Protein AF-A0A7S2NJI7-F1 (afdb_monomer)

Mean predicted aligned error: 6.29 Å

Sequence (235 aa):
ELADFEPHAPPSSRHKTVHGSFLTQAHIVARTSLGKMVRVSFYADMIGKDNVAWANYTVDDSIAFQLKAKVSKVIEDVTLMNSYSSLHVTTPEFEITVTPNSFHEERNVAALHHRLDVQLKLRVAEKSMAVAPHGIIGQAWDKDGKAINGETDNFPTSGEFTTYAMAKGAIEGMPEDYKMASKYATDFKFSRFGLTTAAPRDVAKLVAAGELNTPKAAVVSDLVGSTEYNFSKLP

pLDDT: mean 87.37, std 14.24, range [25.95, 98.69]

Secondary structure (DSSP, 8-state):
-----S---TT-TT-EEEE---B-EEEEEEE-TT--EEEEEEEGGG--TTS---EEEEETTPPPEEE-TTEEEEETTEEEEEETTEEEEE-SSEEEEEEEEE-SS---STT--EEEEEEEEESS-GGG-SB---SSSSTT-SSS-EE---------SSEEEE---TTTTTSSS-GGGG--SSTT---STT--TT-S-BPPP-HHHHHHTTSSPPPEEPP--SEEES----TT---

Foldseek 3Di:
DPQPPDADDPPDPQHEAEADDFAQKAWDWDAAPVGKIKIKIAGQLQQDPVRAGWIWIDIHPDDIDIHGAQDWDDDHQWIWGHPRRWTWIDHQFKIKIKDWDADDNDDDDPNGGTTIKIKIFTPDPLVPDQAQDAALKRLVSQVPQWAFAFDDDDDDSYYYYYDDRSRFQRHADDPVQRDAPDSPGQDGPPGPPPPRHDHRDPPVVCVVVVRHDDIDRHDDGSMIIPDPDDPVPDD

Structure (mmCIF, N/CA/C/O backbone):
data_AF-A0A7S2NJI7-F1
#
_entry.id   AF-A0A7S2NJI7-F1
#
loop_
_atom_site.group_PDB
_atom_site.id
_atom_site.type_symbol
_atom_site.label_atom_id
_atom_site.label_alt_id
_atom_site.label_comp_id
_atom_site.label_asym_id
_atom_site.label_entity_id
_atom_site.label_seq_id
_atom_site.pdbx_PDB_ins_code
_atom_site.Cartn_x
_atom_site.Cartn_y
_atom_site.Cartn_z
_atom_site.occupancy
_atom_site.B_iso_or_equiv
_atom_site.auth_seq_id
_atom_site.auth_comp_id
_atom_site.auth_asym_id
_atom_site.auth_atom_id
_atom_site.pdbx_PDB_model_num
ATOM 1 N N . GLU A 1 1 ? 26.386 -14.795 -12.697 1.00 38.84 1 GLU A N 1
ATOM 2 C CA . GLU A 1 1 ? 26.234 -13.363 -13.014 1.00 38.84 1 GLU A CA 1
ATOM 3 C C . GLU A 1 1 ? 24.887 -12.948 -12.447 1.00 38.84 1 GLU A C 1
ATOM 5 O O . GLU A 1 1 ? 23.918 -13.653 -12.707 1.00 38.84 1 GLU A O 1
ATOM 10 N N . LEU A 1 2 ? 24.838 -11.961 -11.549 1.00 36.19 2 LEU A N 1
ATOM 11 C CA . LEU A 1 2 ? 23.557 -11.459 -11.042 1.00 36.19 2 LEU A CA 1
ATOM 12 C C . LEU A 1 2 ? 22.796 -10.855 -12.227 1.00 36.19 2 LEU A C 1
ATOM 14 O O . LEU A 1 2 ? 23.429 -10.266 -13.102 1.00 36.19 2 LEU A O 1
ATOM 18 N N . ALA A 1 3 ? 21.475 -11.039 -12.277 1.00 47.78 3 ALA A N 1
ATOM 19 C CA . ALA A 1 3 ? 20.651 -10.388 -13.286 1.00 47.78 3 ALA A CA 1
ATOM 20 C C . ALA A 1 3 ? 20.970 -8.884 -13.282 1.00 47.78 3 ALA A C 1
ATOM 22 O O . ALA A 1 3 ? 20.968 -8.248 -12.228 1.00 47.78 3 ALA A O 1
ATOM 23 N N . ASP A 1 4 ? 21.319 -8.339 -14.444 1.00 56.78 4 ASP A N 1
ATOM 24 C CA . ASP A 1 4 ? 21.542 -6.907 -14.598 1.00 56.78 4 ASP A CA 1
ATOM 25 C C . ASP A 1 4 ? 20.173 -6.229 -14.513 1.00 56.78 4 ASP A C 1
ATOM 27 O O . ASP A 1 4 ? 19.429 -6.207 -15.492 1.00 56.78 4 ASP A O 1
ATOM 31 N N . PHE A 1 5 ? 19.797 -5.769 -13.321 1.00 59.69 5 PHE A N 1
ATOM 32 C CA . PHE A 1 5 ? 18.528 -5.081 -13.079 1.00 59.69 5 PHE A CA 1
ATOM 33 C C . PHE A 1 5 ? 18.548 -3.635 -13.578 1.00 59.69 5 PHE A C 1
ATOM 35 O O . PHE A 1 5 ? 17.485 -3.028 -13.701 1.00 59.69 5 PHE A O 1
ATOM 42 N N . GLU A 1 6 ? 19.723 -3.076 -13.878 1.00 65.69 6 GLU A N 1
ATOM 43 C CA . GLU A 1 6 ? 19.826 -1.679 -14.276 1.00 65.69 6 GLU A CA 1
ATOM 44 C C . GLU A 1 6 ? 19.308 -1.505 -15.709 1.00 65.69 6 GLU A C 1
ATOM 46 O O . GLU A 1 6 ? 19.725 -2.220 -16.631 1.00 65.69 6 GLU A O 1
ATOM 51 N N . PRO A 1 7 ? 18.348 -0.599 -15.939 1.00 66.38 7 PRO A N 1
ATOM 52 C CA . PRO A 1 7 ? 17.998 -0.201 -17.288 1.00 66.38 7 PRO A CA 1
ATOM 53 C C . PRO A 1 7 ? 19.157 0.608 -17.884 1.00 66.38 7 PRO A C 1
ATOM 55 O O . PRO A 1 7 ? 19.605 1.595 -17.310 1.00 66.38 7 PRO A O 1
ATOM 58 N N . HIS A 1 8 ? 19.643 0.184 -19.052 1.00 72.44 8 HIS A N 1
ATOM 59 C CA . HIS A 1 8 ? 20.694 0.887 -19.791 1.00 72.44 8 HIS A CA 1
ATOM 60 C C . HIS A 1 8 ? 20.097 1.589 -21.005 1.00 72.44 8 HIS A C 1
ATOM 62 O O . HIS A 1 8 ? 19.348 0.970 -21.768 1.00 72.44 8 HIS A O 1
ATOM 68 N N . ALA A 1 9 ? 20.471 2.844 -21.241 1.00 75.88 9 ALA A N 1
ATOM 69 C CA . ALA A 1 9 ? 20.066 3.564 -22.443 1.00 75.88 9 ALA A CA 1
ATOM 70 C C . ALA A 1 9 ? 20.747 2.991 -23.710 1.00 75.88 9 ALA A C 1
ATOM 72 O O . ALA A 1 9 ? 21.900 2.539 -23.661 1.00 75.88 9 ALA A O 1
ATOM 73 N N . PRO A 1 10 ? 20.082 3.023 -24.881 1.00 74.31 10 PRO A N 1
ATOM 74 C CA . PRO A 1 10 ? 20.749 2.770 -26.156 1.00 74.31 10 PRO A CA 1
ATOM 75 C C . PRO A 1 10 ? 21.936 3.734 -26.361 1.00 74.31 10 PRO A C 1
ATOM 77 O O . PRO A 1 10 ? 21.812 4.912 -26.018 1.00 74.31 10 PRO A O 1
ATOM 80 N N . PRO A 1 11 ? 23.068 3.288 -26.945 1.00 82.31 11 PRO A N 1
ATOM 81 C CA . PRO A 1 11 ? 23.284 2.013 -27.636 1.00 82.31 11 PRO A CA 1
ATOM 82 C C . PRO A 1 11 ? 23.955 0.920 -26.773 1.00 82.31 11 PRO A C 1
ATOM 84 O O . PRO A 1 11 ? 24.683 0.090 -27.314 1.00 82.31 11 PRO A O 1
ATOM 87 N N . SER A 1 12 ? 23.764 0.909 -25.447 1.00 80.69 12 SER A N 1
ATOM 88 C CA . SER A 1 12 ? 24.380 -0.107 -24.576 1.00 80.69 12 SER A CA 1
ATOM 89 C C . SER A 1 12 ? 24.088 -1.536 -25.054 1.00 80.69 12 SER A C 1
ATOM 91 O O . SER A 1 12 ? 22.943 -1.885 -25.338 1.00 80.69 12 SER A O 1
ATOM 93 N N . SER A 1 13 ? 25.108 -2.400 -25.077 1.00 81.38 13 SER A N 1
ATOM 94 C CA . SER A 1 13 ? 24.949 -3.833 -25.379 1.00 81.38 13 SER A CA 1
ATOM 95 C C . SER A 1 13 ? 24.132 -4.588 -24.322 1.00 81.38 13 SER A C 1
ATOM 97 O O . SER A 1 13 ? 23.716 -5.720 -24.561 1.00 81.38 13 SER A O 1
ATOM 99 N N . ARG A 1 14 ? 23.885 -3.949 -23.173 1.00 80.75 14 ARG A N 1
ATOM 100 C CA . ARG A 1 14 ? 23.037 -4.421 -22.069 1.00 80.75 14 ARG A CA 1
ATOM 101 C C . ARG A 1 14 ? 21.648 -3.773 -22.072 1.00 80.75 14 ARG A C 1
ATOM 103 O O . ARG A 1 14 ? 20.897 -3.876 -21.102 1.00 80.75 14 ARG A O 1
ATOM 110 N N . HIS A 1 15 ? 21.302 -3.059 -23.148 1.00 81.81 15 HIS A N 1
ATOM 111 C CA . HIS A 1 15 ? 19.975 -2.481 -23.301 1.00 81.81 15 HIS A CA 1
ATOM 112 C C . HIS A 1 15 ? 18.914 -3.585 -23.365 1.00 81.81 15 HIS A C 1
ATOM 114 O O . HIS A 1 15 ? 19.016 -4.540 -24.144 1.00 81.81 15 HIS A O 1
ATOM 120 N N . LYS A 1 16 ? 17.865 -3.410 -22.565 1.00 84.50 16 LYS A N 1
ATOM 121 C CA . LYS A 1 16 ? 16.680 -4.262 -22.542 1.00 84.50 16 LYS A CA 1
ATOM 122 C C . LYS A 1 16 ? 15.423 -3.408 -22.440 1.00 84.50 16 LYS A C 1
ATOM 124 O O . LYS A 1 16 ? 15.417 -2.378 -21.770 1.00 84.50 16 LYS A O 1
ATOM 129 N N . THR A 1 17 ? 14.362 -3.862 -23.093 1.00 85.44 17 THR A N 1
ATOM 130 C CA . THR A 1 17 ? 13.007 -3.326 -22.964 1.00 85.44 17 THR A CA 1
ATOM 131 C C . THR A 1 17 ? 12.207 -4.273 -22.081 1.00 85.44 17 THR A C 1
ATOM 133 O O . THR A 1 17 ? 12.063 -5.449 -22.408 1.00 85.44 17 THR A O 1
ATOM 136 N N . VAL A 1 18 ? 11.711 -3.769 -20.951 1.00 84.75 18 VAL A N 1
ATOM 137 C CA . VAL A 1 18 ? 10.957 -4.556 -19.970 1.00 84.75 18 VAL A CA 1
ATOM 138 C C . VAL A 1 18 ? 9.510 -4.077 -19.927 1.00 84.75 18 VAL A C 1
ATOM 140 O O . VAL A 1 18 ? 9.242 -2.917 -19.615 1.00 84.75 18 VAL A O 1
ATOM 143 N N . HIS A 1 19 ? 8.578 -4.987 -20.196 1.00 86.12 19 HIS A N 1
ATOM 144 C CA . HIS A 1 19 ? 7.144 -4.794 -20.005 1.00 86.12 19 HIS A CA 1
ATOM 145 C C . HIS A 1 19 ? 6.780 -5.184 -18.577 1.00 86.12 19 HIS A C 1
ATOM 147 O O . HIS A 1 19 ? 6.574 -6.362 -18.281 1.00 86.12 19 HIS A O 1
ATOM 153 N N . GLY A 1 20 ? 6.746 -4.186 -17.700 1.00 84.88 20 GLY A N 1
ATOM 154 C CA . GLY A 1 20 ? 6.324 -4.317 -16.309 1.00 84.88 20 GLY A CA 1
ATOM 155 C C . GLY A 1 20 ? 5.252 -3.293 -15.945 1.00 84.88 20 GLY A C 1
ATOM 156 O O . GLY A 1 20 ? 4.744 -2.562 -16.795 1.00 84.88 20 GLY A O 1
ATOM 157 N N . SER A 1 21 ? 4.920 -3.224 -14.660 1.00 83.06 21 SER A N 1
ATOM 158 C CA . SER A 1 21 ? 3.949 -2.270 -14.122 1.00 83.06 21 SER A CA 1
ATOM 159 C C . SER A 1 21 ? 4.517 -1.501 -12.937 1.00 83.06 21 SER A C 1
ATOM 161 O O . SER A 1 21 ? 5.319 -2.029 -12.173 1.00 83.06 21 SER A O 1
ATOM 163 N N . PHE A 1 22 ? 4.032 -0.281 -12.741 1.00 86.94 22 PHE A N 1
ATOM 164 C CA . PHE A 1 22 ? 4.307 0.552 -11.573 1.00 86.94 22 PHE A CA 1
ATOM 165 C C . PHE A 1 22 ? 3.009 1.210 -11.096 1.00 86.94 22 PHE A C 1
ATOM 167 O O . PHE A 1 22 ? 2.055 1.357 -11.865 1.00 86.94 22 PHE A O 1
ATOM 174 N N . LEU A 1 23 ? 2.958 1.614 -9.825 1.00 90.94 23 LEU A N 1
ATOM 175 C CA . LEU A 1 23 ? 1.792 2.312 -9.288 1.00 90.94 23 LEU A CA 1
ATOM 176 C C . LEU A 1 23 ? 1.783 3.760 -9.787 1.00 90.94 23 LEU A C 1
ATOM 178 O O . LEU A 1 23 ? 2.780 4.471 -9.691 1.00 90.94 23 LEU A O 1
ATOM 182 N N . THR A 1 24 ? 0.644 4.211 -10.302 1.00 91.75 24 THR A N 1
ATOM 183 C CA . THR A 1 24 ? 0.428 5.604 -10.741 1.00 91.75 24 THR A CA 1
ATOM 184 C C . THR A 1 24 ? -0.625 6.316 -9.900 1.00 91.75 24 THR A C 1
ATOM 186 O O . THR A 1 24 ? -0.738 7.540 -9.937 1.00 91.75 24 THR A O 1
ATOM 189 N N . GLN A 1 25 ? -1.400 5.557 -9.127 1.00 95.06 25 GLN A N 1
ATOM 190 C CA . GLN A 1 25 ? -2.431 6.054 -8.228 1.00 95.06 25 GLN A CA 1
ATOM 191 C C . GLN A 1 25 ? -2.441 5.195 -6.965 1.00 95.06 25 GLN A C 1
ATOM 193 O O . GLN A 1 25 ? -2.228 3.984 -7.027 1.00 95.06 25 GLN A O 1
ATOM 198 N N . ALA A 1 26 ? -2.700 5.824 -5.825 1.00 96.88 26 ALA A N 1
ATOM 199 C CA . ALA A 1 26 ? -2.894 5.150 -4.552 1.00 96.88 26 ALA A CA 1
ATOM 200 C C . ALA A 1 26 ? -4.202 5.631 -3.927 1.00 96.88 26 ALA A C 1
ATOM 202 O O . ALA A 1 26 ? -4.455 6.834 -3.818 1.00 96.88 26 ALA A O 1
ATOM 203 N N . HIS A 1 27 ? -5.030 4.682 -3.504 1.00 98.12 27 HIS A N 1
ATOM 204 C CA . HIS A 1 27 ? -6.318 4.950 -2.885 1.00 98.12 27 HIS A CA 1
ATOM 205 C C . HIS A 1 27 ? -6.392 4.206 -1.563 1.00 98.12 27 HIS A C 1
ATOM 207 O O . HIS A 1 27 ? -6.177 2.998 -1.510 1.00 98.12 27 HIS A O 1
ATOM 213 N N . ILE A 1 28 ? -6.665 4.941 -0.493 1.00 98.12 28 ILE A N 1
ATOM 214 C CA . ILE A 1 28 ? -6.660 4.410 0.865 1.00 98.12 28 ILE A CA 1
ATOM 215 C C . ILE A 1 28 ? -8.041 4.638 1.460 1.00 98.12 28 ILE A C 1
ATOM 217 O O . ILE A 1 28 ? -8.599 5.736 1.372 1.00 98.12 28 ILE A O 1
ATOM 221 N N . VAL A 1 29 ? -8.578 3.588 2.072 1.00 98.00 29 VAL A N 1
ATOM 222 C CA . VAL A 1 29 ? -9.822 3.613 2.834 1.00 98.00 29 VAL A CA 1
ATOM 223 C C . VAL A 1 29 ? -9.492 3.226 4.270 1.00 98.00 29 VAL A C 1
ATOM 225 O O . VAL A 1 29 ? -8.904 2.176 4.509 1.00 98.00 29 VAL A O 1
ATOM 228 N N . ALA A 1 30 ? -9.873 4.070 5.222 1.00 97.88 30 ALA A N 1
ATOM 229 C CA . ALA A 1 30 ? -9.713 3.829 6.648 1.00 97.88 30 ALA A CA 1
ATOM 230 C C . ALA A 1 30 ? -11.049 4.042 7.361 1.00 97.88 30 ALA A C 1
ATOM 232 O O . ALA A 1 30 ? -11.799 4.963 7.032 1.00 97.88 30 ALA A O 1
ATOM 233 N N . ARG A 1 31 ? -11.339 3.189 8.345 1.00 97.12 31 ARG A N 1
ATOM 234 C CA . ARG A 1 31 ? -12.466 3.367 9.259 1.00 97.12 31 ARG A CA 1
ATOM 235 C C . ARG A 1 31 ? -11.933 3.914 10.576 1.00 97.12 31 ARG A C 1
ATOM 237 O O . ARG A 1 31 ? -10.994 3.345 11.124 1.00 97.12 31 ARG A O 1
ATOM 244 N N . THR A 1 32 ? -12.514 5.002 11.058 1.00 97.44 32 THR A N 1
ATOM 245 C CA . THR A 1 32 ? -12.161 5.577 12.358 1.00 97.44 32 THR A CA 1
ATOM 246 C C . THR A 1 32 ? -12.762 4.765 13.506 1.00 97.44 32 THR A C 1
ATOM 248 O O . THR A 1 32 ? -13.695 3.979 13.308 1.00 97.44 32 THR A O 1
ATOM 251 N N . SER A 1 33 ? -12.282 4.993 14.726 1.00 94.69 33 SER A N 1
ATOM 252 C CA . SER A 1 33 ? -12.827 4.383 15.949 1.00 94.69 33 SER A CA 1
ATOM 253 C C . SER A 1 33 ? -14.320 4.652 16.185 1.00 94.69 33 SER A C 1
ATOM 255 O O . SER A 1 33 ? -14.994 3.796 16.757 1.00 94.69 33 SER A O 1
ATOM 257 N N . LEU A 1 34 ? -14.871 5.784 15.720 1.00 95.69 34 LEU A N 1
ATOM 258 C CA . LEU A 1 34 ? -16.316 6.064 15.789 1.00 95.69 34 LEU A CA 1
ATOM 259 C C . LEU A 1 34 ? -17.080 5.639 14.524 1.00 95.69 34 LEU A C 1
ATOM 261 O O . LEU A 1 34 ? -18.270 5.921 14.394 1.00 95.69 34 LEU A O 1
ATOM 265 N N . GLY A 1 35 ? -16.422 4.937 13.598 1.00 95.75 35 GLY A N 1
ATOM 266 C CA . GLY A 1 35 ? -17.055 4.299 12.446 1.00 95.75 35 GLY A CA 1
ATOM 267 C C . GLY A 1 35 ? -17.125 5.138 11.171 1.00 95.75 35 GLY A C 1
ATOM 268 O O . GLY A 1 35 ? -17.709 4.657 10.198 1.00 95.75 35 GLY A O 1
ATOM 269 N N . LYS A 1 36 ? -16.518 6.332 11.131 1.00 97.62 36 LYS A N 1
ATOM 270 C CA . LYS A 1 36 ? -16.462 7.156 9.915 1.00 97.62 36 LYS A CA 1
ATOM 271 C C . LYS A 1 36 ? -15.549 6.536 8.872 1.00 97.62 36 LYS A C 1
ATOM 273 O O . LYS A 1 36 ? -14.496 5.986 9.191 1.00 97.62 36 LYS A O 1
ATOM 278 N N . MET A 1 37 ? -15.921 6.685 7.609 1.00 98.12 37 MET A N 1
ATOM 279 C CA . MET A 1 37 ? -15.170 6.202 6.459 1.00 98.12 37 MET A CA 1
ATOM 280 C C . MET A 1 37 ? -14.347 7.337 5.854 1.00 98.12 37 MET A C 1
ATOM 282 O O . MET A 1 37 ? -14.864 8.194 5.138 1.00 98.12 37 MET A O 1
ATOM 286 N N . VAL A 1 38 ? -13.043 7.325 6.113 1.00 98.44 38 VAL A N 1
ATOM 287 C CA . VAL A 1 38 ? -12.079 8.242 5.502 1.00 98.44 38 VAL A CA 1
ATOM 288 C C . VAL A 1 38 ? -11.550 7.605 4.224 1.00 98.44 38 VAL A C 1
ATOM 290 O O . VAL A 1 38 ? -11.024 6.495 4.245 1.00 98.44 38 VAL A O 1
ATOM 293 N N . ARG A 1 39 ? -11.678 8.307 3.099 1.00 98.56 39 ARG A N 1
ATOM 294 C CA . ARG A 1 39 ? -11.144 7.865 1.803 1.00 98.56 39 ARG A CA 1
ATOM 295 C C . ARG A 1 39 ? -10.207 8.927 1.276 1.00 98.56 39 ARG A C 1
ATOM 297 O O . ARG A 1 39 ? -10.579 10.096 1.280 1.00 98.56 39 ARG A O 1
ATOM 304 N N . VAL A 1 40 ? -9.026 8.542 0.814 1.00 98.31 40 VAL A N 1
ATOM 305 C CA . VAL A 1 40 ? -8.048 9.463 0.230 1.00 98.31 40 VAL A CA 1
ATOM 306 C C . VAL A 1 40 ? -7.469 8.881 -1.052 1.00 98.31 40 VAL A C 1
ATOM 308 O O . VAL A 1 40 ? -7.227 7.682 -1.147 1.00 98.31 40 VAL A O 1
ATOM 311 N N . SER A 1 41 ? -7.284 9.733 -2.055 1.00 98.06 41 SER A N 1
ATOM 312 C CA . SER A 1 41 ? -6.636 9.402 -3.321 1.00 98.06 41 SER A CA 1
ATOM 313 C C . SER A 1 41 ? -5.418 10.284 -3.547 1.00 98.06 41 SER A C 1
ATOM 315 O O . SER A 1 41 ? -5.490 11.503 -3.361 1.00 98.06 41 SER A O 1
ATOM 317 N N . PHE A 1 42 ? -4.347 9.669 -4.029 1.00 97.06 42 PHE A N 1
ATOM 318 C CA . PHE A 1 42 ? -3.121 10.316 -4.462 1.00 97.06 42 PHE A CA 1
ATOM 319 C C . PHE A 1 42 ? -2.791 9.866 -5.884 1.00 97.06 42 PHE A C 1
ATOM 321 O O . PHE A 1 42 ? -2.866 8.674 -6.178 1.00 97.06 42 PHE A O 1
ATOM 328 N N . TYR A 1 43 ? -2.464 10.808 -6.763 1.00 94.81 43 TYR A N 1
ATOM 329 C CA . TYR A 1 43 ? -2.251 10.542 -8.183 1.00 94.81 43 TYR A CA 1
ATOM 330 C C . TYR A 1 43 ? -0.880 11.067 -8.604 1.00 94.81 43 TYR A C 1
ATOM 332 O O . TYR A 1 43 ? -0.522 12.197 -8.272 1.00 94.81 43 TYR A O 1
ATOM 340 N N . ALA A 1 44 ? -0.122 10.255 -9.339 1.00 92.12 44 ALA A N 1
ATOM 341 C CA . ALA A 1 44 ? 1.206 10.631 -9.806 1.00 92.12 44 ALA A CA 1
ATOM 342 C C . ALA A 1 44 ? 1.175 11.758 -10.853 1.00 92.12 44 ALA A C 1
ATOM 344 O O . ALA A 1 44 ? 2.084 12.581 -10.891 1.00 92.12 44 ALA A O 1
ATOM 345 N N . ASP A 1 45 ? 0.116 11.840 -11.667 1.00 89.50 45 ASP A N 1
ATOM 346 C CA . ASP A 1 45 ? -0.081 12.916 -12.655 1.00 89.50 45 ASP A CA 1
ATOM 347 C C . ASP A 1 45 ? -0.299 14.299 -12.022 1.00 89.50 45 ASP A C 1
ATOM 349 O O . ASP A 1 45 ? -0.076 15.320 -12.670 1.00 89.50 45 ASP A O 1
ATOM 353 N N . MET A 1 46 ? -0.713 14.349 -10.753 1.00 88.31 46 MET A N 1
ATOM 354 C CA . MET A 1 46 ? -0.904 15.592 -10.004 1.00 88.31 46 MET A CA 1
ATOM 355 C C . MET A 1 46 ? 0.395 16.118 -9.385 1.00 88.31 46 MET A C 1
ATOM 357 O O . MET A 1 46 ? 0.385 17.193 -8.781 1.00 88.31 46 MET A O 1
ATOM 361 N N . ILE A 1 47 ? 1.507 15.387 -9.510 1.00 89.06 47 ILE A N 1
ATOM 362 C CA . ILE A 1 47 ? 2.806 15.844 -9.025 1.00 89.06 47 ILE A CA 1
ATOM 363 C C . ILE A 1 47 ? 3.354 16.863 -10.021 1.00 89.06 47 ILE A C 1
ATOM 365 O O . ILE A 1 47 ? 3.741 16.545 -11.145 1.00 89.06 47 ILE A O 1
ATOM 369 N N . GLY A 1 48 ? 3.366 18.125 -9.596 1.00 81.81 48 GLY A N 1
ATOM 370 C CA . GLY A 1 48 ? 3.901 19.217 -10.394 1.00 81.81 48 GLY A CA 1
ATOM 371 C C . GLY A 1 48 ? 5.418 19.123 -10.575 1.00 81.81 48 GLY A C 1
ATOM 372 O O . GLY A 1 48 ? 6.111 18.389 -9.872 1.00 81.81 48 GLY A O 1
ATOM 373 N N . LYS A 1 49 ? 5.949 19.955 -11.478 1.00 77.19 49 LYS A N 1
ATOM 374 C CA . LYS A 1 49 ? 7.390 20.045 -11.788 1.00 77.19 49 LYS A CA 1
ATOM 375 C C . LYS A 1 49 ? 8.276 20.302 -10.562 1.00 77.19 49 LYS A C 1
ATOM 377 O O . LYS A 1 49 ? 9.419 19.864 -10.545 1.00 77.19 49 LYS A O 1
ATOM 382 N N . ASP A 1 50 ? 7.734 20.960 -9.539 1.00 83.94 50 ASP A N 1
ATOM 383 C CA . ASP A 1 50 ? 8.435 21.264 -8.286 1.00 83.94 50 ASP A CA 1
ATOM 384 C C . ASP A 1 50 ? 8.370 20.115 -7.256 1.00 83.94 50 ASP A C 1
ATOM 386 O O . ASP A 1 50 ? 8.696 20.314 -6.088 1.00 83.94 50 ASP A O 1
ATOM 390 N N . ASN A 1 51 ? 7.922 18.915 -7.654 1.00 84.75 51 ASN A N 1
ATOM 391 C CA . ASN A 1 51 ? 7.675 17.768 -6.768 1.00 84.75 51 ASN A CA 1
ATOM 392 C C . ASN A 1 51 ? 6.694 18.087 -5.628 1.00 84.75 51 ASN A C 1
ATOM 394 O O . ASN A 1 51 ? 6.876 17.680 -4.478 1.00 84.75 51 ASN A O 1
ATOM 398 N N . VAL A 1 52 ? 5.629 18.818 -5.957 1.00 88.50 52 VAL A N 1
ATOM 399 C CA . VAL A 1 52 ? 4.544 19.181 -5.039 1.00 88.50 52 VAL A CA 1
ATOM 400 C C . VAL A 1 52 ? 3.235 18.628 -5.584 1.00 88.50 52 VAL A C 1
ATOM 402 O O . VAL A 1 52 ? 2.943 18.800 -6.765 1.00 88.50 52 VAL A O 1
ATOM 405 N N . ALA A 1 53 ? 2.441 17.995 -4.722 1.00 91.31 53 ALA A N 1
ATOM 406 C CA . ALA A 1 53 ? 1.136 17.448 -5.076 1.00 91.31 53 ALA A CA 1
ATOM 407 C C . ALA A 1 53 ? 0.103 17.741 -3.983 1.00 91.31 53 ALA A C 1
ATOM 409 O O . ALA A 1 53 ? 0.435 18.153 -2.869 1.00 91.31 53 ALA A O 1
ATOM 410 N N . TRP A 1 54 ? -1.171 17.511 -4.285 1.00 93.25 54 TRP A N 1
ATOM 411 C CA . TRP A 1 54 ? -2.233 17.429 -3.283 1.00 93.25 54 TRP A CA 1
ATOM 412 C C . TRP A 1 54 ? -2.885 16.050 -3.324 1.00 93.25 54 TRP A C 1
ATOM 414 O O . TRP A 1 54 ? -2.937 15.403 -4.367 1.00 93.25 54 TRP A O 1
ATOM 424 N N . ALA A 1 55 ? -3.420 15.619 -2.185 1.00 95.94 55 ALA A N 1
ATOM 425 C CA . ALA A 1 55 ? -4.310 14.465 -2.124 1.00 95.94 55 ALA A CA 1
ATOM 426 C C . ALA A 1 55 ? -5.769 14.937 -2.100 1.00 95.94 55 ALA A C 1
ATOM 428 O O . ALA A 1 55 ? -6.062 16.042 -1.643 1.00 95.94 55 ALA A O 1
ATOM 429 N N . ASN A 1 56 ? -6.695 14.096 -2.551 1.00 96.81 56 ASN A N 1
ATOM 430 C CA . ASN A 1 56 ? -8.131 14.358 -2.428 1.00 96.81 56 ASN A CA 1
ATOM 431 C C . ASN A 1 56 ? -8.724 13.406 -1.398 1.00 96.81 56 ASN A C 1
ATOM 433 O O . ASN A 1 56 ? -8.533 12.200 -1.536 1.00 96.81 56 ASN A O 1
ATOM 437 N N . TYR A 1 57 ? -9.449 13.918 -0.404 1.00 97.81 57 TYR A N 1
ATOM 438 C CA . TYR A 1 57 ? -10.065 13.087 0.629 1.00 97.81 57 TYR A CA 1
ATOM 439 C C . TYR A 1 57 ? -11.548 13.392 0.850 1.00 97.81 57 TYR A C 1
ATOM 441 O O . TYR A 1 57 ? -12.004 14.509 0.631 1.00 97.81 57 TYR A O 1
ATOM 449 N N . THR A 1 58 ? -12.292 12.391 1.307 1.00 98.19 58 THR A N 1
ATOM 450 C CA . THR A 1 58 ? -13.703 12.479 1.718 1.00 98.19 58 THR A CA 1
ATOM 451 C C . THR A 1 58 ? -13.874 11.804 3.072 1.00 98.19 58 THR A C 1
ATOM 453 O O . THR A 1 58 ? -13.179 10.824 3.356 1.00 98.19 58 THR A O 1
ATOM 456 N N . VAL A 1 59 ? -14.833 12.272 3.865 1.00 97.94 59 VAL A N 1
ATOM 457 C CA . VAL A 1 59 ? -15.281 11.610 5.101 1.00 97.94 59 VAL A CA 1
ATOM 458 C C . VAL A 1 59 ? -16.759 11.263 4.954 1.00 97.94 59 VAL A C 1
ATOM 460 O O . VAL A 1 59 ? -17.567 12.166 4.746 1.00 97.94 59 VAL A O 1
ATOM 463 N N . ASP A 1 60 ? -17.108 9.982 5.028 1.00 96.44 60 ASP A N 1
ATOM 464 C CA . ASP A 1 60 ? -18.469 9.482 4.788 1.00 96.44 60 ASP A CA 1
ATOM 465 C C . ASP A 1 60 ? -19.026 9.990 3.446 1.00 96.44 60 ASP A C 1
ATOM 467 O O . ASP A 1 60 ? -18.384 9.771 2.414 1.00 96.44 60 ASP A O 1
ATOM 471 N N . ASP A 1 61 ? -20.170 10.675 3.468 1.00 93.69 61 ASP A N 1
ATOM 472 C CA . ASP A 1 61 ? -20.858 11.231 2.297 1.00 93.69 61 ASP A CA 1
ATOM 473 C C . ASP A 1 61 ? -20.533 12.718 2.062 1.00 93.69 61 ASP A C 1
ATOM 475 O O . ASP A 1 61 ? -21.205 13.409 1.294 1.00 93.69 61 ASP A O 1
ATOM 479 N N . SER A 1 62 ? -19.506 13.247 2.737 1.00 93.38 62 SER A N 1
ATOM 480 C CA . SER A 1 62 ? -19.063 14.624 2.506 1.00 93.38 62 SER A CA 1
ATOM 481 C C . SER A 1 62 ? -18.433 14.811 1.125 1.00 93.38 62 SER A C 1
ATOM 483 O O . SER A 1 62 ? -17.908 13.882 0.505 1.00 93.38 62 SER A O 1
ATOM 485 N N . ILE A 1 63 ? -18.455 16.061 0.659 1.00 93.50 63 ILE A N 1
ATOM 486 C CA . ILE A 1 63 ? -17.764 16.466 -0.566 1.00 93.50 63 ILE A CA 1
ATOM 487 C C . ILE A 1 63 ? -16.257 16.187 -0.476 1.00 93.50 63 ILE A C 1
ATOM 48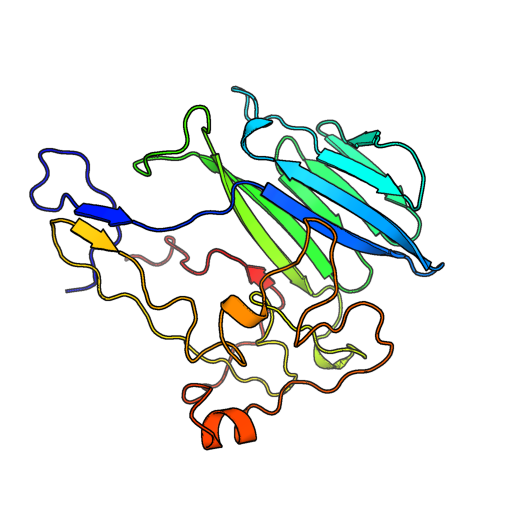9 O O . ILE A 1 63 ? -15.678 16.118 0.608 1.00 93.50 63 ILE A O 1
ATOM 493 N N . ALA A 1 64 ? -15.600 16.059 -1.628 1.00 94.12 64 ALA A N 1
ATOM 494 C CA . ALA A 1 64 ? -14.152 15.906 -1.673 1.00 94.12 64 ALA A CA 1
ATOM 495 C C . ALA A 1 64 ? -13.437 17.205 -1.271 1.00 94.12 64 ALA A C 1
ATOM 497 O O . ALA A 1 64 ? -13.750 18.289 -1.762 1.00 94.12 64 ALA A O 1
ATOM 498 N N . PHE A 1 65 ? -12.425 17.070 -0.421 1.00 96.00 65 PHE A N 1
ATOM 499 C CA . PHE A 1 65 ? -11.543 18.140 0.023 1.00 96.00 65 PHE A CA 1
ATOM 500 C C . PHE A 1 65 ? -10.126 17.915 -0.503 1.00 96.00 65 PHE A C 1
ATOM 502 O O . PHE A 1 65 ? -9.653 16.782 -0.601 1.00 96.00 65 PHE A O 1
ATOM 509 N N . GLN A 1 66 ? -9.417 19.007 -0.778 1.00 95.88 66 GLN A N 1
ATOM 510 C CA . GLN A 1 66 ? -7.998 18.960 -1.123 1.00 95.88 66 GLN A CA 1
ATOM 511 C C . GLN A 1 66 ? -7.132 19.013 0.139 1.00 95.88 66 GLN A C 1
ATOM 513 O O . GLN A 1 66 ? -7.226 19.947 0.938 1.00 95.88 66 GLN A O 1
ATOM 518 N N . LEU A 1 67 ? -6.234 18.044 0.282 1.00 96.50 67 LEU A N 1
ATOM 519 C CA . LEU A 1 67 ? -5.139 18.060 1.243 1.00 96.50 67 LEU A CA 1
ATOM 520 C C . LEU A 1 67 ? -3.891 18.623 0.554 1.00 96.50 67 LEU A C 1
ATOM 522 O O . LEU A 1 67 ? -3.125 17.902 -0.093 1.00 96.50 67 LEU A O 1
ATOM 526 N N . LYS A 1 68 ? -3.722 19.943 0.656 1.00 94.75 68 LYS A N 1
ATOM 527 C CA . LYS A 1 68 ? -2.591 20.667 0.061 1.00 94.75 68 LYS A CA 1
ATOM 528 C C . LYS A 1 68 ? -1.258 20.236 0.682 1.00 94.75 68 LYS A C 1
ATOM 530 O O . LYS A 1 68 ? -1.217 19.652 1.762 1.00 94.75 68 LYS A O 1
ATOM 535 N N . ALA A 1 69 ? -0.165 20.565 0.007 1.00 92.94 69 ALA A N 1
ATOM 536 C CA . ALA A 1 69 ? 1.177 20.340 0.523 1.00 92.94 69 ALA A CA 1
ATOM 537 C C . ALA A 1 69 ? 1.389 20.998 1.897 1.00 92.94 69 ALA A C 1
ATOM 539 O O . ALA A 1 69 ? 0.949 22.124 2.135 1.00 92.94 69 ALA A O 1
ATOM 540 N N . LYS A 1 70 ? 2.097 20.286 2.779 1.00 93.81 70 LYS A N 1
ATOM 541 C CA . LYS A 1 70 ? 2.380 20.645 4.180 1.00 93.81 70 LYS A CA 1
ATOM 542 C C . LYS A 1 70 ? 1.141 20.795 5.062 1.00 93.81 70 LYS A C 1
ATOM 544 O O . LYS A 1 70 ? 1.219 21.406 6.125 1.00 93.81 70 LYS A O 1
ATOM 549 N N . VAL A 1 71 ? 0.002 20.250 4.643 1.00 96.38 71 VAL A N 1
ATOM 550 C CA . VAL A 1 71 ? -1.215 20.240 5.456 1.00 96.38 71 VAL A CA 1
ATOM 551 C C . VAL A 1 71 ? -1.365 18.885 6.133 1.00 96.38 71 VAL A C 1
ATOM 553 O O . VAL A 1 71 ? -1.150 17.838 5.521 1.00 96.38 71 VAL A O 1
ATOM 556 N N . SER A 1 72 ? -1.768 18.931 7.400 1.00 97.12 72 SER A N 1
ATOM 557 C CA . SER A 1 72 ? -2.238 17.779 8.158 1.00 97.12 72 SER A CA 1
ATOM 558 C C . SER A 1 72 ? -3.709 17.966 8.514 1.00 97.12 72 SER A C 1
ATOM 560 O O . SER A 1 72 ? -4.159 19.075 8.817 1.00 97.12 72 SER A O 1
ATOM 562 N N . LYS A 1 73 ? -4.467 16.877 8.457 1.00 98.00 73 LYS A N 1
ATOM 563 C CA . LYS A 1 73 ? -5.871 16.807 8.831 1.00 98.00 73 LYS A CA 1
ATOM 564 C C . LYS A 1 73 ? -6.083 15.594 9.721 1.00 98.00 73 LYS A C 1
ATOM 566 O O . LYS A 1 73 ? -5.824 14.467 9.315 1.00 98.00 73 LYS A O 1
ATOM 571 N N . VAL A 1 74 ? -6.621 15.837 10.909 1.00 98.25 74 VAL A N 1
ATOM 572 C CA . VAL A 1 74 ? -7.033 14.787 11.842 1.00 98.25 74 VAL A CA 1
ATOM 573 C C . VAL A 1 74 ? -8.542 14.585 11.722 1.00 98.25 74 VAL A C 1
ATOM 575 O O . VAL A 1 74 ? -9.311 15.552 11.767 1.00 98.25 74 VAL A O 1
ATOM 578 N N . ILE A 1 75 ? -8.953 13.333 11.541 1.00 98.12 75 ILE A N 1
ATOM 579 C CA .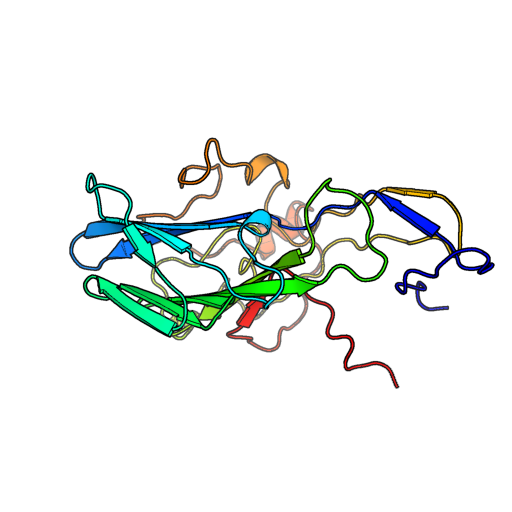 ILE A 1 75 ? -10.333 12.858 11.588 1.00 98.12 75 ILE A CA 1
ATOM 580 C C . ILE A 1 75 ? -10.369 11.752 12.640 1.00 98.12 75 ILE A C 1
ATOM 582 O O . ILE A 1 75 ? -10.070 10.600 12.346 1.00 98.12 75 ILE A O 1
ATOM 586 N N . GLU A 1 76 ? -10.717 12.127 13.871 1.00 97.50 76 GLU A N 1
ATOM 587 C CA . GLU A 1 76 ? -10.681 11.222 15.029 1.00 97.50 76 GLU A CA 1
ATOM 588 C C . GLU A 1 76 ? -9.277 10.631 15.233 1.00 97.50 76 GLU A C 1
ATOM 590 O O . GLU A 1 76 ? -8.335 11.374 15.497 1.00 97.50 76 GLU A O 1
ATOM 595 N N . ASP A 1 77 ? -9.133 9.317 15.106 1.00 98.00 77 ASP A N 1
ATOM 596 C CA . ASP A 1 77 ? -7.894 8.554 15.236 1.00 98.00 77 ASP A CA 1
ATOM 597 C C . ASP A 1 77 ? -7.181 8.310 13.894 1.00 98.00 77 ASP A C 1
ATOM 599 O O . ASP A 1 77 ? -6.130 7.666 13.859 1.00 98.00 77 ASP A O 1
ATOM 603 N N . VAL A 1 78 ? -7.716 8.854 12.795 1.00 98.62 78 VAL A N 1
ATOM 604 C CA . VAL A 1 78 ? -7.083 8.838 11.475 1.00 98.62 78 VAL A CA 1
ATOM 605 C C . VAL A 1 78 ? -6.458 10.198 11.178 1.00 98.62 78 VAL A C 1
ATOM 607 O O . VAL A 1 78 ? -7.123 11.233 11.200 1.00 98.62 78 VAL A O 1
ATOM 610 N N . THR A 1 79 ? -5.169 10.208 10.853 1.00 98.69 79 THR A N 1
ATOM 611 C CA . THR A 1 79 ? -4.446 11.410 10.417 1.00 98.69 79 THR A CA 1
ATOM 612 C C . THR A 1 79 ? -4.068 11.293 8.951 1.00 98.69 79 THR A C 1
ATOM 614 O O . THR A 1 79 ? -3.475 10.303 8.537 1.00 98.69 79 THR A O 1
ATOM 617 N N . LEU A 1 80 ? -4.384 12.324 8.174 1.00 98.56 80 LEU A N 1
ATOM 618 C CA . LEU A 1 80 ? -3.908 12.507 6.810 1.00 98.56 80 LEU A CA 1
ATOM 619 C C . LEU A 1 80 ? -2.882 13.636 6.812 1.00 98.56 80 LEU A C 1
ATOM 621 O O . LEU A 1 80 ? -3.204 14.752 7.212 1.00 98.56 80 LEU A O 1
ATOM 625 N N . MET A 1 81 ? -1.672 13.385 6.335 1.00 98.12 81 MET A N 1
ATOM 626 C CA . MET A 1 81 ? -0.644 14.409 6.183 1.00 98.12 81 MET A CA 1
ATOM 627 C C . MET A 1 81 ? -0.062 14.343 4.782 1.00 98.12 81 MET A C 1
ATOM 629 O O . MET A 1 81 ? 0.317 13.279 4.311 1.00 98.12 81 MET A O 1
ATOM 633 N N . ASN A 1 82 ? 0.037 15.488 4.119 1.00 96.12 82 ASN A N 1
ATOM 634 C CA . ASN A 1 82 ? 0.722 15.588 2.840 1.00 96.12 82 ASN A CA 1
ATOM 635 C C . ASN A 1 82 ? 2.023 16.377 3.020 1.00 96.12 82 ASN A C 1
ATOM 637 O O . ASN A 1 82 ? 1.998 17.591 3.228 1.00 96.12 82 ASN A O 1
ATOM 641 N N . SER A 1 83 ? 3.161 15.694 2.955 1.00 93.19 83 SER A N 1
ATOM 642 C CA . SER A 1 83 ? 4.493 16.287 3.057 1.00 93.19 83 SER A CA 1
ATOM 643 C C . SER A 1 83 ? 5.044 16.547 1.655 1.00 93.19 83 SER A C 1
ATOM 645 O O . SER A 1 83 ? 5.718 15.705 1.071 1.00 93.19 83 SER A O 1
ATOM 647 N N . TYR A 1 84 ? 4.727 17.722 1.101 1.00 91.44 84 TYR A N 1
ATOM 648 C CA . TYR A 1 84 ? 4.985 18.103 -0.297 1.00 91.44 84 TYR A CA 1
ATOM 649 C C . TYR A 1 84 ? 4.301 17.197 -1.328 1.00 91.44 84 TYR A C 1
ATOM 651 O O . TYR A 1 84 ? 3.245 17.559 -1.840 1.00 91.44 84 TYR A O 1
ATOM 659 N N . SER A 1 85 ? 4.907 16.061 -1.650 1.00 92.00 85 SER A N 1
ATOM 660 C CA . SER A 1 85 ? 4.400 15.061 -2.592 1.00 92.00 85 SER A CA 1
ATOM 661 C C . SER A 1 85 ? 4.362 13.656 -1.988 1.00 92.00 85 SER A C 1
ATOM 663 O O . SER A 1 85 ? 4.097 12.700 -2.705 1.00 92.00 85 SER A O 1
ATOM 665 N N . SER A 1 86 ? 4.560 13.533 -0.674 1.00 95.62 86 SER A N 1
ATOM 666 C CA . SER A 1 86 ? 4.396 12.278 0.059 1.00 95.62 86 SER A CA 1
ATOM 667 C C . SER A 1 86 ? 3.116 12.307 0.887 1.00 95.62 86 SER A C 1
ATOM 669 O O . SER A 1 86 ? 2.957 13.155 1.771 1.00 95.62 86 SER A O 1
ATOM 671 N N . LEU A 1 87 ? 2.201 11.376 0.619 1.00 98.06 87 LEU A N 1
ATOM 672 C CA . LEU A 1 87 ? 0.987 11.204 1.412 1.00 98.06 87 LEU A CA 1
ATOM 673 C C . LEU A 1 87 ? 1.254 10.218 2.550 1.00 98.06 87 LEU A C 1
ATOM 675 O O . LEU A 1 87 ? 1.647 9.081 2.315 1.00 98.06 87 LEU A O 1
ATOM 679 N N . HIS A 1 88 ? 0.951 10.637 3.770 1.00 98.38 88 HIS A N 1
ATOM 680 C CA . HIS A 1 88 ? 0.973 9.811 4.966 1.00 98.38 88 HIS A CA 1
ATOM 681 C C . HIS A 1 88 ? -0.453 9.660 5.496 1.00 98.38 88 HIS A C 1
ATOM 683 O O . HIS A 1 88 ? -1.161 10.650 5.706 1.00 98.38 88 HIS A O 1
ATOM 689 N N . VAL A 1 89 ? -0.873 8.419 5.717 1.00 98.62 89 VAL A N 1
ATOM 690 C CA . VAL A 1 89 ? -2.141 8.069 6.355 1.00 98.62 89 VAL A CA 1
ATOM 691 C C . VAL A 1 89 ? -1.839 7.256 7.598 1.00 98.62 89 VAL A C 1
ATOM 693 O O . VAL A 1 89 ? -1.359 6.129 7.524 1.00 98.62 89 VAL A O 1
ATOM 696 N N . THR A 1 90 ? -2.125 7.828 8.756 1.00 98.62 90 THR A N 1
ATOM 697 C CA . THR A 1 90 ? -1.907 7.186 10.048 1.00 98.62 90 THR A CA 1
ATOM 698 C C . THR A 1 90 ? -3.246 6.759 10.624 1.00 98.62 90 THR A C 1
ATOM 700 O O . THR A 1 90 ? -4.146 7.576 10.773 1.00 98.62 90 THR A O 1
ATOM 703 N N . THR A 1 91 ? -3.360 5.485 10.970 1.00 97.81 91 THR A N 1
ATOM 704 C CA . THR A 1 91 ? -4.466 4.866 11.718 1.00 97.81 91 THR A CA 1
ATOM 705 C C . THR A 1 91 ? -3.916 4.339 13.048 1.00 97.81 91 THR A C 1
ATOM 707 O O . THR A 1 91 ? -2.694 4.340 13.211 1.00 97.81 91 THR A O 1
ATOM 710 N N . PRO A 1 92 ? -4.724 3.856 14.006 1.00 96.69 92 PRO A N 1
ATOM 711 C CA . PRO A 1 92 ? -4.195 3.257 15.236 1.00 96.69 92 PRO A CA 1
ATOM 712 C C . PRO A 1 92 ? -3.183 2.125 15.013 1.00 96.69 92 PRO A C 1
ATOM 714 O O . PRO A 1 92 ? -2.198 2.047 15.743 1.00 96.69 92 PRO A O 1
ATOM 717 N N . GLU A 1 93 ? -3.390 1.287 13.995 1.00 95.75 93 GLU A N 1
ATOM 718 C CA . GLU A 1 93 ? -2.586 0.077 13.769 1.00 95.75 93 GLU A CA 1
ATOM 719 C C . GLU A 1 93 ? -1.526 0.236 12.676 1.00 95.75 93 GLU A C 1
ATOM 721 O O . GLU A 1 93 ? -0.505 -0.446 12.723 1.00 95.75 93 GLU A O 1
ATOM 726 N N . PHE A 1 94 ? -1.729 1.156 11.730 1.00 96.56 94 PHE A N 1
ATOM 727 C CA . PHE A 1 94 ? -0.861 1.316 10.564 1.00 96.56 94 PHE A CA 1
ATOM 728 C C . PHE A 1 94 ? -0.469 2.764 10.311 1.00 96.56 94 PHE A C 1
ATOM 730 O O . PHE A 1 94 ? -1.274 3.684 10.455 1.00 96.56 94 PHE A O 1
ATOM 737 N N . GLU A 1 95 ? 0.749 2.948 9.830 1.00 97.81 95 GLU A N 1
ATOM 738 C CA . GLU A 1 95 ? 1.160 4.112 9.060 1.00 97.81 95 GLU A CA 1
ATOM 739 C C . GLU A 1 95 ? 1.348 3.679 7.605 1.00 97.81 95 GLU A C 1
ATOM 741 O O . GLU A 1 95 ? 2.112 2.763 7.315 1.00 97.81 95 GLU A O 1
ATOM 746 N N . ILE A 1 96 ? 0.617 4.315 6.695 1.00 97.94 96 ILE A N 1
ATOM 747 C CA . ILE A 1 96 ? 0.685 4.072 5.257 1.00 97.94 96 ILE A CA 1
ATOM 748 C C . ILE A 1 96 ? 1.338 5.294 4.630 1.00 97.94 96 ILE A C 1
ATOM 750 O O . ILE A 1 96 ? 0.839 6.409 4.778 1.00 97.94 96 ILE A O 1
ATOM 754 N N . THR A 1 97 ? 2.432 5.081 3.918 1.00 97.81 97 THR A N 1
ATOM 755 C CA . THR A 1 97 ? 3.189 6.134 3.251 1.00 97.81 97 THR A CA 1
ATOM 756 C C . THR A 1 97 ? 3.179 5.877 1.754 1.00 97.81 97 THR A C 1
ATOM 758 O O . THR A 1 97 ? 3.509 4.786 1.301 1.00 97.81 97 THR A O 1
ATOM 761 N N . VAL A 1 98 ? 2.782 6.887 0.987 1.00 97.44 98 VAL A N 1
ATOM 762 C CA . VAL A 1 98 ? 2.838 6.895 -0.473 1.00 97.44 98 VAL A CA 1
ATOM 763 C C . VAL A 1 98 ? 3.861 7.942 -0.878 1.00 97.44 98 VAL A C 1
ATOM 765 O O . VAL A 1 98 ? 3.665 9.130 -0.612 1.00 97.44 98 VAL A O 1
ATOM 768 N N . THR A 1 99 ? 4.947 7.506 -1.503 1.00 94.81 99 THR A N 1
ATOM 769 C CA . THR A 1 99 ? 6.056 8.366 -1.929 1.00 94.81 99 THR A CA 1
ATOM 770 C C . THR A 1 99 ? 6.209 8.346 -3.438 1.00 94.81 99 THR A C 1
ATOM 772 O O . THR A 1 99 ? 6.092 7.282 -4.044 1.00 94.81 99 THR A O 1
ATOM 775 N N . PRO A 1 100 ? 6.508 9.486 -4.065 1.00 91.88 100 PRO A N 1
ATOM 776 C CA . PRO A 1 100 ? 6.764 9.535 -5.485 1.00 91.88 100 PRO A CA 1
ATOM 777 C C . PRO A 1 100 ? 8.223 9.194 -5.778 1.00 91.88 100 PRO A C 1
ATOM 779 O O . PRO A 1 100 ? 9.127 9.538 -5.016 1.00 91.88 100 PRO A O 1
ATOM 782 N N . ASN A 1 101 ? 8.453 8.572 -6.925 1.00 87.38 101 ASN A N 1
ATOM 783 C CA . ASN A 1 101 ? 9.782 8.313 -7.451 1.00 87.38 101 ASN A CA 1
ATOM 784 C C . ASN A 1 101 ? 9.801 8.713 -8.925 1.00 87.38 101 ASN A C 1
ATOM 786 O O . ASN A 1 101 ? 8.927 8.290 -9.686 1.00 87.38 101 ASN A O 1
ATOM 790 N N . SER A 1 102 ? 10.739 9.574 -9.316 1.00 84.12 102 SER A N 1
ATOM 791 C CA . SER A 1 102 ? 10.834 10.029 -10.703 1.00 84.12 102 SER A CA 1
ATOM 792 C C . SER A 1 102 ? 11.204 8.864 -11.611 1.00 84.12 102 SER A C 1
ATOM 794 O O . SER A 1 102 ? 12.042 8.038 -11.252 1.00 84.12 102 SER A O 1
ATOM 796 N N . PHE A 1 103 ? 10.619 8.817 -12.804 1.00 79.06 103 PHE A N 1
ATOM 797 C CA . PHE A 1 103 ? 11.114 7.904 -13.830 1.00 79.06 103 PHE A CA 1
ATOM 798 C C . PHE A 1 103 ? 12.532 8.302 -14.238 1.00 79.06 103 PHE A C 1
ATOM 800 O O . PHE A 1 103 ? 12.828 9.491 -14.390 1.00 79.06 103 PHE A O 1
ATOM 807 N N . HIS A 1 104 ? 13.400 7.310 -14.407 1.00 72.19 104 HIS A N 1
ATOM 808 C CA . HIS A 1 104 ? 14.755 7.513 -14.897 1.00 72.19 104 HIS A CA 1
ATOM 809 C C . HIS A 1 104 ? 14.862 7.043 -16.348 1.00 72.19 104 HIS A C 1
ATOM 811 O O . HIS A 1 104 ? 14.928 7.860 -17.263 1.00 72.19 104 HIS A O 1
ATOM 817 N N . GLU A 1 105 ? 14.799 5.728 -16.545 1.00 72.50 105 GLU A N 1
ATOM 818 C CA . GLU A 1 105 ? 14.854 5.068 -17.855 1.00 72.50 105 GLU A CA 1
ATOM 819 C C . GLU A 1 105 ? 13.554 4.314 -18.165 1.00 72.50 105 GLU A C 1
ATOM 821 O O . GLU A 1 105 ? 13.345 3.845 -19.287 1.00 72.50 105 GLU A O 1
ATOM 826 N N . GLU A 1 106 ? 12.657 4.199 -17.180 1.00 73.81 106 GLU A N 1
ATOM 827 C CA . GLU A 1 106 ? 11.313 3.679 -17.372 1.00 73.81 106 GLU A CA 1
ATOM 828 C C . GLU A 1 106 ? 10.551 4.585 -18.343 1.00 73.81 106 GLU A C 1
ATOM 830 O O . GLU A 1 106 ? 10.424 5.796 -18.148 1.00 73.81 106 GLU A O 1
ATOM 835 N N . ARG A 1 107 ? 10.036 3.988 -19.417 1.00 63.12 107 ARG A N 1
ATOM 836 C CA . ARG A 1 107 ? 9.259 4.694 -20.436 1.00 63.12 107 ARG A CA 1
ATOM 837 C C . ARG A 1 107 ? 7.778 4.364 -20.282 1.00 63.12 107 ARG A C 1
ATOM 839 O O . ARG A 1 107 ? 7.421 3.277 -19.846 1.00 63.12 107 ARG A O 1
ATOM 846 N N . ASN A 1 108 ? 6.939 5.280 -20.761 1.00 58.78 108 ASN A N 1
ATOM 847 C CA . ASN A 1 108 ? 5.514 5.085 -21.054 1.00 58.78 108 ASN A CA 1
ATOM 848 C C . ASN A 1 108 ? 4.540 5.059 -19.860 1.00 58.78 108 ASN A C 1
ATOM 850 O O . ASN A 1 108 ? 4.033 4.014 -19.475 1.00 58.78 108 ASN A O 1
ATOM 854 N N . VAL A 1 109 ? 4.106 6.252 -19.443 1.00 58.81 109 VAL A N 1
ATOM 855 C CA . VAL A 1 109 ? 2.700 6.682 -19.600 1.00 58.81 109 VAL A CA 1
ATOM 856 C C . VAL A 1 109 ? 2.759 8.136 -20.074 1.00 58.81 109 VAL A C 1
ATOM 858 O O . VAL A 1 109 ? 3.506 8.930 -19.502 1.00 58.81 109 VAL A O 1
ATOM 861 N N . ALA A 1 110 ? 2.051 8.498 -21.148 1.00 61.69 110 ALA A N 1
ATOM 862 C CA . ALA A 1 110 ? 2.082 9.872 -21.650 1.00 61.69 110 ALA A CA 1
ATOM 863 C C . ALA A 1 110 ? 1.721 10.861 -20.522 1.00 61.69 110 ALA A C 1
ATOM 865 O O . ALA A 1 110 ? 0.720 10.670 -19.838 1.00 61.69 110 ALA A O 1
ATOM 866 N N . ALA A 1 111 ? 2.546 11.897 -20.342 1.00 67.62 111 ALA A N 1
ATOM 867 C CA . ALA A 1 111 ? 2.398 12.941 -19.322 1.00 67.62 111 ALA A CA 1
ATOM 868 C C . ALA A 1 111 ? 2.579 12.524 -17.842 1.00 67.62 111 ALA A C 1
ATOM 870 O O . ALA A 1 111 ? 2.268 13.327 -16.964 1.00 67.62 111 ALA A O 1
ATOM 871 N N . LEU A 1 112 ? 3.129 11.338 -17.539 1.00 78.31 112 LEU A N 1
ATOM 872 C CA . LEU A 1 112 ? 3.591 11.013 -16.180 1.00 78.31 112 LEU A CA 1
ATOM 873 C C . LEU A 1 112 ? 5.100 11.226 -16.026 1.00 78.31 112 LEU A C 1
ATOM 875 O O . LEU A 1 112 ? 5.887 10.822 -16.880 1.00 78.31 112 LEU A O 1
ATOM 879 N N . HIS A 1 113 ? 5.496 11.814 -14.897 1.00 81.56 113 HIS A N 1
ATOM 880 C CA . HIS A 1 113 ? 6.899 12.014 -14.517 1.00 81.56 113 HIS A CA 1
ATOM 881 C C . HIS A 1 113 ? 7.337 11.137 -13.336 1.00 81.56 113 HIS A C 1
ATOM 883 O O . HIS A 1 113 ? 8.536 10.963 -13.114 1.00 81.56 113 HIS A O 1
ATOM 889 N N . HIS A 1 114 ? 6.379 10.554 -12.612 1.00 87.06 114 HIS A N 1
ATOM 890 C CA . HIS A 1 114 ? 6.615 9.795 -11.391 1.00 87.06 114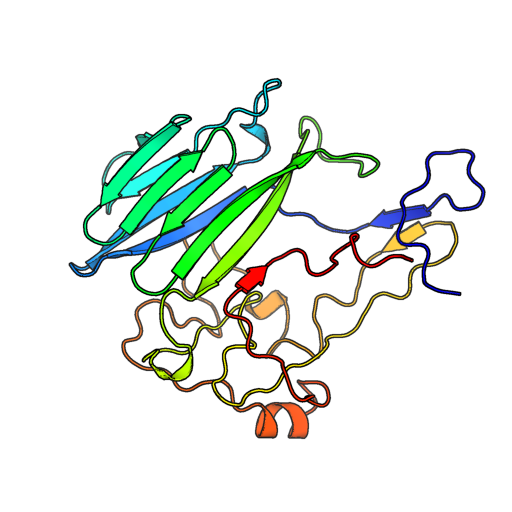 HIS A CA 1
ATOM 891 C C . HIS A 1 114 ? 5.830 8.485 -11.385 1.00 87.06 114 HIS A C 1
ATOM 893 O O . HIS A 1 114 ? 4.708 8.413 -11.894 1.00 87.06 114 HIS A O 1
ATOM 899 N N . ARG A 1 115 ? 6.394 7.481 -10.716 1.00 89.81 115 ARG A N 1
ATOM 900 C CA . ARG A 1 115 ? 5.650 6.370 -10.113 1.00 89.81 115 ARG A CA 1
ATOM 901 C C . ARG A 1 115 ? 5.415 6.634 -8.632 1.00 89.81 115 ARG A C 1
ATOM 903 O O . ARG A 1 115 ? 6.042 7.511 -8.041 1.00 89.81 115 ARG A O 1
ATOM 910 N N . LEU A 1 116 ? 4.542 5.841 -8.035 1.00 92.38 116 LEU A N 1
ATOM 911 C CA . LEU A 1 116 ? 4.315 5.800 -6.600 1.00 92.38 116 LEU A CA 1
ATOM 912 C C . LEU A 1 116 ? 4.909 4.519 -6.018 1.00 92.38 116 LEU A C 1
ATOM 914 O O . LEU A 1 116 ? 4.766 3.439 -6.587 1.00 92.38 116 LEU A O 1
ATOM 918 N N . ASP A 1 117 ? 5.514 4.655 -4.851 1.00 93.62 117 ASP A N 1
ATOM 919 C CA . ASP A 1 117 ? 5.899 3.563 -3.973 1.00 93.62 117 ASP A CA 1
ATOM 920 C C . ASP A 1 117 ? 5.003 3.633 -2.728 1.00 93.62 117 ASP A C 1
ATOM 922 O O . ASP A 1 117 ? 4.719 4.718 -2.213 1.00 93.62 117 ASP A O 1
ATOM 926 N N . VAL A 1 118 ? 4.518 2.484 -2.260 1.00 95.19 118 VAL A N 1
ATOM 927 C CA . VAL A 1 118 ? 3.639 2.370 -1.092 1.00 95.19 118 VAL A CA 1
ATOM 928 C C . VAL A 1 118 ? 4.356 1.583 -0.008 1.00 95.19 118 VAL A C 1
ATOM 930 O O . VAL A 1 118 ? 4.840 0.482 -0.250 1.00 95.19 118 VAL A O 1
ATOM 933 N N . GLN A 1 119 ? 4.389 2.124 1.202 1.00 95.06 119 GLN A N 1
ATOM 934 C CA . GLN A 1 119 ? 4.952 1.484 2.384 1.00 95.06 119 GLN A CA 1
ATOM 935 C C . GLN A 1 119 ? 3.901 1.407 3.484 1.00 95.06 119 GLN A C 1
ATOM 937 O O . GLN A 1 119 ? 3.144 2.354 3.697 1.00 95.06 119 GLN A O 1
ATOM 942 N N . LEU A 1 120 ? 3.855 0.278 4.182 1.00 95.12 120 LEU A N 1
ATOM 943 C CA . LEU A 1 120 ? 3.014 0.067 5.352 1.00 95.12 120 LEU A CA 1
ATOM 944 C C . LEU A 1 120 ? 3.912 -0.233 6.541 1.00 95.12 120 LEU A C 1
ATOM 946 O O . LEU A 1 120 ? 4.771 -1.112 6.472 1.00 95.12 120 LEU A O 1
ATOM 950 N N . LYS A 1 121 ? 3.665 0.465 7.643 1.00 95.12 121 LYS A N 1
ATOM 951 C CA . LYS A 1 121 ? 4.322 0.240 8.921 1.00 95.12 121 LYS A CA 1
ATOM 952 C C . LYS A 1 121 ? 3.304 -0.106 10.000 1.00 95.12 121 LYS A C 1
ATOM 954 O O . LYS A 1 121 ? 2.330 0.624 10.175 1.00 95.12 121 LYS A O 1
ATOM 959 N N . LEU A 1 122 ? 3.549 -1.168 10.757 1.00 94.94 122 LEU A N 1
ATOM 960 C CA . LEU A 1 122 ? 2.802 -1.486 11.966 1.00 94.94 122 LEU A CA 1
ATOM 961 C C . LEU A 1 122 ? 3.119 -0.478 13.0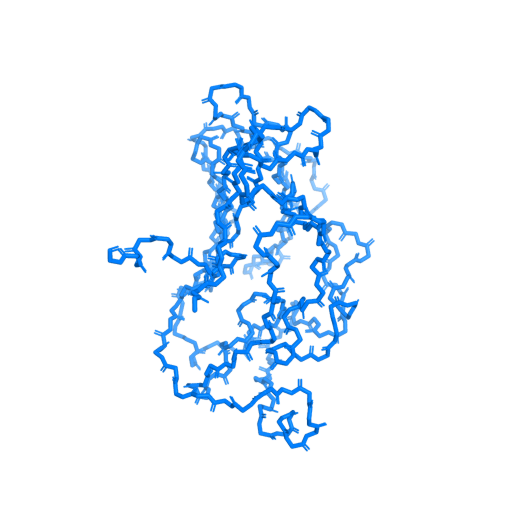75 1.00 94.94 122 LEU A C 1
ATOM 963 O O . LEU A 1 122 ? 4.271 -0.164 13.366 1.00 94.94 122 LEU A O 1
ATOM 967 N N . ARG A 1 123 ? 2.069 0.012 13.731 1.00 96.06 123 ARG A N 1
ATOM 968 C CA . ARG A 1 123 ? 2.151 0.892 14.909 1.00 96.06 123 ARG A CA 1
ATOM 969 C C . ARG A 1 123 ? 1.897 0.154 16.218 1.00 96.06 123 ARG A C 1
ATOM 971 O O . ARG A 1 123 ? 2.084 0.714 17.295 1.00 96.06 123 ARG A O 1
ATOM 978 N N . VAL A 1 124 ? 1.477 -1.099 16.115 1.00 94.75 124 VAL A N 1
ATOM 979 C CA . VAL A 1 124 ? 1.242 -2.021 17.223 1.00 94.75 124 VAL A CA 1
ATOM 980 C C . VAL A 1 124 ? 2.066 -3.281 17.003 1.00 94.75 124 VAL A C 1
ATOM 982 O O . VAL A 1 124 ? 2.485 -3.574 15.885 1.00 94.75 124 VAL A O 1
ATOM 985 N N . ALA A 1 125 ? 2.302 -4.052 18.061 1.00 92.38 125 ALA A N 1
ATOM 986 C CA . ALA A 1 125 ? 2.954 -5.340 17.891 1.00 92.38 125 ALA A CA 1
ATOM 987 C C . ALA A 1 125 ? 2.062 -6.258 17.040 1.00 92.38 125 ALA A C 1
ATOM 989 O O . ALA A 1 125 ? 0.875 -6.414 17.324 1.00 92.38 125 ALA A O 1
ATOM 990 N N . GLU A 1 126 ? 2.644 -6.927 16.050 1.00 90.88 126 GLU A N 1
ATOM 991 C CA . GLU A 1 126 ? 1.946 -7.885 15.183 1.00 90.88 126 GLU A CA 1
ATOM 992 C C . GLU A 1 126 ? 1.099 -8.887 15.991 1.00 90.88 126 GLU A C 1
ATOM 994 O O . GLU A 1 126 ? -0.089 -9.092 15.740 1.00 90.88 126 GLU A O 1
ATOM 999 N N . LYS A 1 127 ? 1.676 -9.435 17.069 1.00 90.38 127 LYS A N 1
ATOM 1000 C CA . LYS A 1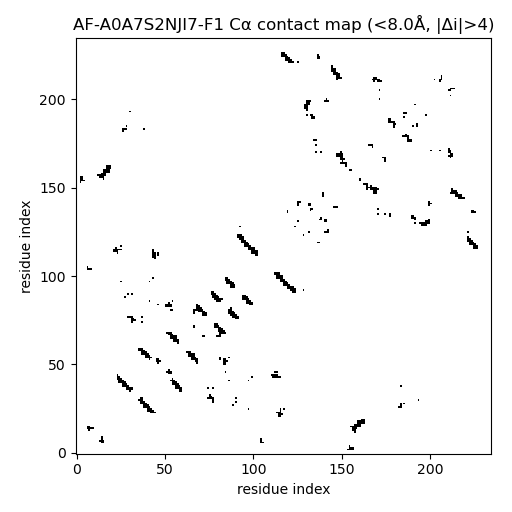 127 ? 0.994 -10.380 17.967 1.00 90.38 127 LYS A CA 1
ATOM 1001 C C . LYS A 1 127 ? -0.287 -9.826 18.605 1.00 90.38 127 LYS A C 1
ATOM 1003 O O . LYS A 1 127 ? -1.191 -10.611 18.886 1.00 90.38 127 LYS A O 1
ATOM 1008 N N . SER A 1 128 ? -0.377 -8.510 18.828 1.00 91.75 128 SER A N 1
ATOM 1009 C CA . SER A 1 128 ? -1.534 -7.866 19.469 1.00 91.75 128 SER A CA 1
ATOM 1010 C C . SER A 1 128 ? -2.677 -7.532 18.512 1.00 91.75 128 SER A C 1
ATOM 1012 O O . SER A 1 128 ? -3.745 -7.154 18.980 1.00 91.75 128 SER A O 1
ATOM 1014 N N . MET A 1 129 ? -2.492 -7.684 17.199 1.00 91.31 129 MET A N 1
ATOM 1015 C CA . MET A 1 129 ? -3.540 -7.375 16.223 1.00 91.31 129 MET A CA 1
ATOM 1016 C C . MET A 1 129 ? -4.711 -8.356 16.345 1.00 91.31 129 MET A C 1
ATOM 1018 O O . MET A 1 129 ? -4.505 -9.569 16.298 1.00 91.31 129 MET A O 1
ATOM 1022 N N . ALA A 1 130 ? -5.945 -7.869 16.476 1.00 93.12 130 ALA A N 1
ATOM 1023 C CA . ALA A 1 130 ? -7.128 -8.741 16.525 1.00 93.12 130 ALA A CA 1
ATOM 1024 C C . ALA A 1 130 ? -7.450 -9.362 15.153 1.00 93.12 130 ALA A C 1
ATOM 1026 O O . ALA A 1 130 ? -7.963 -10.479 15.055 1.00 93.12 130 ALA A O 1
ATOM 1027 N N . VAL A 1 131 ? -7.101 -8.636 14.094 1.00 93.94 131 VAL A N 1
ATOM 1028 C CA . VAL A 1 131 ? -7.238 -9.025 12.695 1.00 93.94 131 VAL A CA 1
ATOM 1029 C C . VAL A 1 131 ? -5.842 -8.976 12.099 1.00 93.94 131 VAL A C 1
ATOM 1031 O O . VAL A 1 131 ? -5.274 -7.898 11.949 1.00 93.94 131 VAL A O 1
ATOM 1034 N N . ALA A 1 132 ? -5.259 -10.132 11.783 1.00 91.69 132 ALA A N 1
ATOM 1035 C CA . ALA A 1 132 ? -4.021 -10.122 11.008 1.00 91.69 132 ALA A CA 1
ATOM 1036 C C . ALA A 1 132 ? -4.299 -9.479 9.631 1.00 91.69 132 ALA A C 1
ATOM 1038 O O . ALA A 1 132 ? -5.382 -9.690 9.075 1.00 91.69 132 ALA A O 1
ATOM 1039 N N . PRO A 1 133 ? -3.385 -8.686 9.069 1.00 91.38 133 PRO A N 1
ATOM 1040 C CA . PRO A 1 133 ? -3.593 -8.053 7.773 1.00 91.38 133 PRO A CA 1
ATOM 1041 C C . PRO A 1 133 ? -3.592 -9.094 6.648 1.00 91.38 133 PRO A C 1
ATOM 1043 O O . PRO A 1 133 ? -3.062 -10.193 6.791 1.00 91.38 133 PRO A O 1
ATOM 1046 N N . HIS A 1 134 ? -4.225 -8.759 5.525 1.00 91.56 134 HIS A N 1
ATOM 1047 C CA . HIS A 1 134 ? -4.225 -9.596 4.326 1.00 91.56 134 HIS A CA 1
ATOM 1048 C C . HIS A 1 134 ? -4.356 -8.719 3.081 1.00 91.56 134 HIS A C 1
ATOM 1050 O O . HIS A 1 134 ? -5.066 -7.712 3.097 1.00 91.56 134 HIS A O 1
ATOM 1056 N N . GLY A 1 135 ? -3.627 -9.074 2.029 1.00 89.94 135 GLY A N 1
ATOM 1057 C CA . GLY A 1 135 ? -3.456 -8.289 0.811 1.00 89.94 135 GLY A CA 1
ATOM 1058 C C . GLY A 1 135 ? -2.144 -8.655 0.118 1.00 89.94 135 GLY A C 1
ATOM 1059 O O . GLY A 1 135 ? -1.440 -9.557 0.563 1.00 89.94 135 GLY A O 1
ATOM 1060 N N . ILE A 1 136 ? -1.791 -7.930 -0.947 1.00 90.38 136 ILE A N 1
ATOM 1061 C CA . ILE A 1 136 ? -0.505 -8.118 -1.646 1.00 90.38 136 ILE A CA 1
ATOM 1062 C C . ILE A 1 136 ? 0.675 -7.654 -0.774 1.00 90.38 136 ILE A C 1
ATOM 1064 O O . ILE A 1 136 ? 1.749 -8.245 -0.810 1.00 90.38 136 ILE A O 1
ATOM 1068 N N . ILE A 1 137 ? 0.476 -6.607 0.031 1.00 89.06 137 ILE A N 1
ATOM 1069 C CA . ILE A 1 137 ? 1.488 -6.058 0.938 1.00 89.06 137 ILE A CA 1
ATOM 1070 C C . ILE A 1 137 ? 1.134 -6.443 2.379 1.00 89.06 137 ILE A C 1
ATOM 1072 O O . ILE A 1 137 ? -0.023 -6.341 2.783 1.00 89.06 137 ILE A O 1
ATOM 1076 N N . GLY A 1 138 ? 2.136 -6.854 3.162 1.00 87.38 138 GLY A N 1
ATOM 1077 C CA . GLY A 1 138 ? 1.975 -7.138 4.594 1.00 87.38 138 GLY A CA 1
ATOM 1078 C C . GLY A 1 138 ? 1.416 -8.520 4.923 1.00 87.38 138 GLY A C 1
ATOM 1079 O O . GLY A 1 138 ? 1.118 -8.795 6.079 1.00 87.38 138 GLY A O 1
ATOM 1080 N N . GLN A 1 139 ? 1.308 -9.414 3.940 1.00 88.19 139 GLN A N 1
ATOM 1081 C CA . GLN A 1 139 ? 0.778 -10.761 4.159 1.00 88.19 139 GLN A CA 1
ATOM 1082 C C . GLN A 1 139 ? 1.689 -11.661 5.004 1.00 88.19 139 GLN A C 1
ATOM 1084 O O . GLN A 1 139 ? 1.245 -12.698 5.467 1.00 88.19 139 GLN A O 1
ATOM 1089 N N . ALA A 1 140 ? 2.951 -11.276 5.207 1.00 87.81 140 ALA A N 1
ATOM 1090 C CA . ALA A 1 140 ? 3.882 -11.984 6.085 1.00 87.81 140 ALA A CA 1
ATOM 1091 C C . ALA A 1 140 ? 3.631 -11.730 7.583 1.00 87.81 140 ALA A C 1
ATOM 1093 O O . ALA A 1 140 ? 4.244 -12.386 8.420 1.00 87.81 140 ALA A O 1
ATOM 1094 N N . TRP A 1 141 ? 2.753 -10.788 7.940 1.00 90.75 141 TRP A N 1
ATOM 1095 C CA . TRP A 1 141 ? 2.384 -10.503 9.327 1.00 90.75 141 TRP A CA 1
ATOM 1096 C C . TRP A 1 141 ? 1.385 -11.547 9.879 1.00 90.75 141 TRP A C 1
ATOM 1098 O O . TRP A 1 141 ? 0.261 -11.224 10.277 1.00 90.75 141 TRP A O 1
ATOM 1108 N N . ASP A 1 142 ? 1.806 -12.818 9.870 1.00 89.69 142 ASP A N 1
ATOM 1109 C CA . ASP A 1 142 ? 1.014 -14.003 10.227 1.00 89.69 142 ASP A CA 1
ATOM 1110 C C . ASP A 1 142 ? 1.196 -14.501 11.670 1.00 89.69 142 ASP A C 1
ATOM 1112 O O . ASP A 1 142 ? 0.632 -15.518 12.076 1.00 89.69 142 ASP A O 1
ATOM 1116 N N . LYS A 1 143 ? 1.977 -13.791 12.481 1.00 89.12 143 LYS A N 1
ATOM 1117 C CA . LYS A 1 143 ? 2.324 -14.118 13.872 1.00 89.12 143 LYS A CA 1
ATOM 1118 C C . LYS A 1 143 ? 3.095 -15.428 14.039 1.00 89.12 143 LYS A C 1
ATOM 1120 O O . LYS A 1 143 ? 3.219 -15.917 15.162 1.00 89.12 143 LYS A O 1
ATOM 1125 N N . ASP A 1 144 ? 3.622 -15.992 12.956 1.00 88.00 144 ASP A N 1
ATOM 1126 C CA . ASP A 1 144 ? 4.366 -17.253 12.967 1.00 88.00 144 ASP A CA 1
ATOM 1127 C C . ASP A 1 144 ? 5.886 -17.068 12.809 1.00 88.00 144 ASP A C 1
ATOM 1129 O O . ASP A 1 144 ? 6.642 -18.035 12.927 1.00 88.00 144 ASP A O 1
ATOM 1133 N N . GLY A 1 145 ? 6.336 -15.826 12.585 1.00 86.25 145 GLY A N 1
ATOM 1134 C CA . GLY A 1 145 ? 7.747 -15.473 12.430 1.00 86.25 145 GLY A CA 1
ATOM 1135 C C . GLY A 1 145 ? 8.377 -16.003 11.140 1.00 86.25 145 GLY A C 1
ATOM 1136 O O . GLY A 1 145 ? 9.601 -16.169 11.084 1.00 86.25 145 GLY A O 1
ATOM 1137 N N . LYS A 1 146 ? 7.568 -16.303 10.117 1.00 87.62 146 LYS A N 1
ATOM 1138 C CA . LYS A 1 146 ? 8.039 -16.854 8.846 1.00 87.62 146 LYS A CA 1
ATOM 1139 C C . LYS A 1 146 ? 7.959 -15.830 7.725 1.00 87.62 146 LYS A C 1
ATOM 1141 O O . LYS A 1 146 ? 7.010 -15.069 7.598 1.00 87.62 146 LYS A O 1
ATOM 1146 N N . ALA A 1 147 ? 8.971 -15.857 6.868 1.00 87.94 147 ALA A N 1
ATOM 1147 C CA . ALA A 1 147 ? 8.983 -15.136 5.605 1.00 87.94 147 ALA A CA 1
ATOM 1148 C C . ALA A 1 147 ? 8.913 -16.144 4.467 1.00 87.94 147 ALA A C 1
ATOM 1150 O O . ALA A 1 147 ? 9.439 -17.255 4.568 1.00 87.94 147 ALA A O 1
ATOM 1151 N N . ILE A 1 148 ? 8.293 -15.740 3.366 1.00 90.75 148 ILE A N 1
ATOM 1152 C CA . ILE A 1 148 ? 8.132 -16.577 2.184 1.00 90.75 148 ILE A CA 1
ATOM 1153 C C . ILE A 1 148 ? 8.574 -15.749 0.994 1.00 90.75 148 ILE A C 1
ATOM 1155 O O . ILE A 1 148 ? 8.075 -14.651 0.768 1.00 90.75 148 ILE A O 1
ATOM 1159 N N . ASN A 1 149 ? 9.554 -16.268 0.265 1.00 89.31 149 ASN A N 1
ATOM 1160 C CA . ASN A 1 149 ? 9.997 -15.648 -0.970 1.00 89.31 149 ASN A CA 1
ATOM 1161 C C . ASN A 1 149 ? 9.104 -16.130 -2.109 1.00 89.31 149 ASN A C 1
ATOM 1163 O O . ASN A 1 149 ? 8.888 -17.334 -2.254 1.00 89.31 149 ASN A O 1
ATOM 1167 N N . GLY A 1 150 ? 8.628 -15.193 -2.921 1.00 89.38 150 GLY A N 1
ATOM 1168 C CA . GLY A 1 150 ? 7.900 -15.511 -4.141 1.00 89.38 150 GLY A CA 1
ATOM 1169 C C . GLY A 1 150 ? 8.848 -15.927 -5.259 1.00 89.38 150 GLY A C 1
ATOM 1170 O O . GLY A 1 150 ? 10.072 -15.879 -5.117 1.00 89.38 150 GLY A O 1
ATOM 1171 N N . GLU A 1 151 ? 8.267 -16.324 -6.382 1.00 89.50 151 GLU A N 1
ATOM 1172 C CA . GLU A 1 151 ? 8.991 -16.455 -7.638 1.00 89.50 151 GLU A CA 1
ATOM 1173 C C . GLU A 1 151 ? 9.622 -15.111 -8.038 1.00 89.50 151 GLU A C 1
ATOM 1175 O O . GLU A 1 151 ? 9.093 -14.035 -7.750 1.00 89.50 151 GLU A O 1
ATOM 1180 N N . THR A 1 152 ? 10.765 -15.182 -8.715 1.00 87.12 152 THR A N 1
ATOM 1181 C CA . THR A 1 152 ? 11.478 -14.024 -9.260 1.00 87.12 152 THR A CA 1
ATOM 1182 C C . THR A 1 152 ? 11.564 -14.135 -10.773 1.00 87.12 152 THR A C 1
ATOM 1184 O O . THR A 1 152 ? 11.788 -15.225 -11.305 1.00 87.12 152 THR A O 1
ATOM 1187 N N . ASP A 1 153 ? 11.441 -13.006 -11.463 1.00 85.94 153 ASP A N 1
ATOM 1188 C CA . ASP A 1 153 ? 11.667 -12.944 -12.904 1.00 85.94 153 ASP A CA 1
ATOM 1189 C C . ASP A 1 153 ? 13.156 -13.157 -13.233 1.00 85.94 153 ASP A C 1
ATOM 1191 O O . ASP A 1 153 ? 14.042 -12.574 -12.603 1.00 85.94 153 ASP A O 1
ATOM 1195 N N . ASN A 1 154 ? 13.436 -13.973 -14.252 1.00 86.31 154 ASN A N 1
ATOM 1196 C CA . ASN A 1 154 ? 14.789 -14.183 -14.770 1.00 86.31 154 ASN A CA 1
ATOM 1197 C C . ASN A 1 154 ? 15.040 -13.256 -15.966 1.00 86.31 154 ASN A C 1
ATOM 1199 O O . ASN A 1 154 ? 14.784 -13.625 -17.113 1.00 86.31 154 ASN A O 1
ATOM 1203 N N . PHE A 1 155 ? 15.527 -12.044 -15.696 1.00 82.69 155 PHE A N 1
ATOM 1204 C CA . PHE A 1 155 ? 15.770 -11.039 -16.734 1.00 82.69 155 PHE A CA 1
ATOM 1205 C C . PHE A 1 155 ? 16.910 -11.443 -17.690 1.00 82.69 155 PHE A C 1
ATOM 1207 O O . PHE A 1 155 ? 17.971 -11.876 -17.226 1.00 82.69 155 PHE A O 1
ATOM 1214 N N . PRO A 1 156 ? 16.745 -11.261 -19.015 1.00 83.56 156 PRO A N 1
ATOM 1215 C CA . PRO A 1 156 ? 17.826 -11.450 -19.975 1.00 83.56 156 PRO A CA 1
ATOM 1216 C C . PRO A 1 156 ? 18.836 -10.296 -19.901 1.00 83.56 156 PRO A C 1
ATOM 1218 O O . PRO A 1 156 ? 18.509 -9.182 -19.490 1.00 83.56 156 PRO A O 1
ATOM 1221 N N . THR A 1 157 ? 20.065 -10.539 -20.363 1.00 82.94 157 THR A N 1
ATOM 1222 C CA . THR A 1 157 ? 21.115 -9.506 -20.450 1.00 82.94 157 THR A CA 1
ATOM 1223 C C . THR A 1 157 ? 20.759 -8.382 -21.432 1.00 82.94 157 THR A C 1
ATOM 1225 O O . THR A 1 157 ? 21.163 -7.241 -21.227 1.00 82.94 157 THR A O 1
ATOM 1228 N N . SER A 1 158 ? 20.013 -8.686 -22.497 1.00 84.75 158 SER A N 1
ATOM 1229 C CA . SER A 1 158 ? 19.544 -7.719 -23.494 1.00 84.75 158 SER A CA 1
ATOM 1230 C C . SER A 1 158 ? 18.281 -8.221 -24.204 1.00 84.75 158 SER A C 1
ATOM 1232 O O . SER A 1 158 ? 17.920 -9.394 -24.086 1.00 84.75 158 SER A O 1
ATOM 1234 N N . GLY A 1 159 ? 17.605 -7.336 -24.942 1.00 86.25 159 GLY A N 1
ATOM 1235 C CA . GLY A 1 159 ? 16.410 -7.675 -25.726 1.00 86.25 159 GLY A CA 1
ATOM 1236 C C . GLY A 1 159 ? 15.095 -7.269 -25.059 1.00 86.25 159 GLY A C 1
ATOM 1237 O O . GLY A 1 159 ? 15.043 -6.286 -24.326 1.00 86.25 159 GLY A O 1
ATOM 1238 N N . GLU A 1 160 ? 14.016 -7.988 -25.354 1.00 89.69 160 GLU A N 1
ATOM 1239 C CA . GLU A 1 160 ? 12.660 -7.684 -24.882 1.00 89.69 160 GLU A CA 1
ATOM 1240 C C . GLU A 1 160 ? 12.198 -8.725 -23.854 1.00 89.69 160 GLU A C 1
ATOM 1242 O O . GLU A 1 160 ? 12.420 -9.923 -24.037 1.00 89.69 160 GLU A O 1
ATOM 1247 N N . PHE A 1 161 ? 11.579 -8.279 -22.760 1.00 88.56 161 PHE A N 1
ATOM 1248 C CA . PHE A 1 161 ? 11.147 -9.142 -21.660 1.00 88.56 161 PHE A CA 1
ATOM 1249 C C . PHE A 1 161 ? 9.818 -8.674 -21.066 1.00 88.56 161 PHE A C 1
ATOM 1251 O O . PHE A 1 161 ? 9.601 -7.478 -20.899 1.00 88.56 161 PHE A O 1
ATOM 1258 N N . THR A 1 162 ? 8.951 -9.611 -20.685 1.00 89.94 162 THR A N 1
ATOM 1259 C CA . THR A 1 162 ? 7.691 -9.332 -19.980 1.00 89.94 162 THR A CA 1
ATOM 1260 C C . THR A 1 162 ? 7.714 -10.020 -18.623 1.00 89.94 162 THR A C 1
ATOM 1262 O O . THR A 1 162 ? 7.948 -11.226 -18.552 1.00 89.94 162 THR A O 1
ATOM 1265 N N . THR A 1 163 ? 7.472 -9.257 -17.555 1.00 88.06 163 THR A N 1
ATOM 1266 C CA . THR A 1 163 ? 7.437 -9.780 -16.179 1.00 88.06 163 THR A CA 1
ATOM 1267 C C . THR A 1 163 ? 6.288 -10.770 -16.001 1.00 88.06 163 THR A C 1
ATOM 1269 O O . THR A 1 163 ? 5.194 -10.521 -16.513 1.00 88.06 163 THR A O 1
ATOM 1272 N N . TYR A 1 164 ? 6.501 -11.859 -15.259 1.00 86.81 164 TYR A N 1
ATOM 1273 C CA . TYR A 1 164 ? 5.498 -12.917 -15.086 1.00 86.81 164 TYR A CA 1
ATOM 1274 C C . TYR A 1 164 ? 5.352 -13.430 -13.646 1.00 86.81 164 TYR A C 1
ATOM 1276 O O . TYR A 1 164 ? 4.322 -14.021 -13.330 1.00 86.81 164 TYR A O 1
ATOM 1284 N N . ALA A 1 165 ? 6.337 -13.226 -12.764 1.00 87.44 165 ALA A N 1
ATOM 1285 C CA . ALA A 1 165 ? 6.347 -13.862 -11.444 1.00 87.44 165 ALA A CA 1
ATOM 1286 C C . ALA A 1 165 ? 5.227 -13.381 -10.498 1.00 87.44 165 ALA A C 1
ATOM 1288 O O . ALA A 1 165 ? 4.660 -14.186 -9.762 1.00 87.44 165 ALA A O 1
ATOM 1289 N N . MET A 1 166 ? 4.903 -12.079 -10.506 1.00 83.69 166 MET A N 1
ATOM 1290 C CA . MET A 1 166 ? 3.749 -11.467 -9.812 1.00 83.69 166 MET A CA 1
ATOM 1291 C C . MET A 1 166 ? 3.501 -11.966 -8.366 1.00 83.69 166 MET A C 1
ATOM 1293 O O . MET A 1 166 ? 2.363 -12.207 -7.972 1.00 83.69 166 MET A O 1
ATOM 1297 N N . ALA A 1 167 ? 4.566 -12.128 -7.569 1.00 80.19 167 ALA A N 1
ATOM 1298 C CA . ALA A 1 167 ? 4.531 -12.619 -6.180 1.00 80.19 167 ALA A CA 1
ATOM 1299 C C . ALA A 1 167 ? 3.969 -14.047 -5.976 1.00 80.19 167 ALA A C 1
ATOM 1301 O O . ALA A 1 167 ? 3.681 -14.450 -4.842 1.00 80.19 167 ALA A O 1
ATOM 1302 N N . LYS A 1 168 ? 3.863 -14.845 -7.046 1.00 88.19 168 LYS A N 1
ATOM 1303 C CA . LYS A 1 168 ? 3.480 -16.260 -6.989 1.00 88.19 168 LYS A CA 1
ATOM 1304 C C . LYS A 1 168 ? 4.344 -17.019 -5.984 1.00 88.19 168 LYS A C 1
ATOM 1306 O O . LYS A 1 168 ? 5.556 -16.827 -5.923 1.00 88.19 168 LYS A O 1
ATOM 1311 N N . GLY A 1 169 ? 3.718 -17.864 -5.170 1.00 91.19 169 GLY A N 1
ATOM 1312 C CA . GLY A 1 169 ? 4.405 -18.629 -4.131 1.00 91.19 169 GLY A CA 1
ATOM 1313 C C . GLY A 1 169 ? 4.736 -17.843 -2.857 1.00 91.19 169 GLY A C 1
ATOM 1314 O O . GLY A 1 169 ? 5.136 -18.463 -1.878 1.00 91.19 169 GLY A O 1
ATOM 1315 N N . ALA A 1 170 ? 4.560 -16.515 -2.817 1.00 91.56 170 ALA A N 1
ATOM 1316 C CA . ALA A 1 170 ? 4.606 -15.734 -1.571 1.00 91.56 170 ALA A CA 1
ATOM 1317 C C . ALA A 1 170 ? 3.216 -15.382 -1.042 1.00 91.56 170 ALA A C 1
ATOM 1319 O O . ALA A 1 170 ? 3.030 -15.319 0.181 1.00 91.56 170 ALA A O 1
ATOM 1320 N N . ILE A 1 171 ? 2.266 -15.154 -1.953 1.00 92.62 171 ILE A N 1
ATOM 1321 C CA . ILE A 1 171 ? 0.905 -14.754 -1.610 1.00 92.62 171 ILE A CA 1
ATOM 1322 C C . ILE A 1 171 ? -0.062 -15.940 -1.575 1.00 92.62 171 ILE A C 1
ATOM 1324 O O . ILE A 1 171 ? 0.108 -16.909 -2.308 1.00 92.62 171 ILE A O 1
ATOM 1328 N N . GLU A 1 172 ? -1.090 -15.858 -0.733 1.00 93.94 172 GLU A N 1
ATOM 1329 C CA . GLU A 1 172 ? -2.230 -16.786 -0.772 1.00 93.94 172 GLU A CA 1
ATOM 1330 C C . GLU A 1 172 ? -3.084 -16.534 -2.031 1.00 93.94 172 GLU A C 1
ATOM 1332 O O . GLU A 1 172 ? -3.415 -15.389 -2.337 1.00 93.94 172 GLU A O 1
ATOM 1337 N N . GLY A 1 173 ? -3.469 -17.572 -2.774 1.00 92.94 173 GLY A N 1
ATOM 1338 C CA . GLY A 1 173 ? -4.224 -17.403 -4.024 1.00 92.94 173 GLY A CA 1
ATOM 1339 C C . GLY A 1 173 ? -3.429 -16.778 -5.184 1.00 92.94 173 GLY A C 1
ATOM 1340 O O . GLY A 1 173 ? -2.211 -16.911 -5.274 1.00 92.94 173 GLY A O 1
ATOM 1341 N N . MET A 1 174 ? -4.138 -16.132 -6.117 1.00 90.06 174 MET A N 1
ATOM 1342 C CA . MET A 1 174 ? -3.573 -15.559 -7.354 1.00 90.06 174 MET A CA 1
ATOM 1343 C C . MET A 1 174 ? -3.683 -14.026 -7.374 1.00 90.06 174 MET A C 1
ATOM 1345 O O . MET A 1 174 ? -4.599 -13.495 -6.748 1.00 90.06 174 MET A O 1
ATOM 1349 N N . PRO A 1 175 ? -2.842 -13.287 -8.127 1.00 88.00 175 PRO A N 1
ATOM 1350 C CA . PRO A 1 175 ? -2.935 -11.821 -8.241 1.00 88.00 175 PRO A CA 1
ATOM 1351 C C . PRO A 1 175 ? -4.342 -11.308 -8.596 1.00 88.00 175 PRO A C 1
ATOM 1353 O O . PRO A 1 175 ? -4.788 -10.266 -8.119 1.00 88.00 175 PRO A O 1
ATOM 1356 N N . GLU A 1 176 ? -5.076 -12.072 -9.399 1.00 90.44 176 GLU A N 1
ATOM 1357 C CA . GLU A 1 176 ? -6.462 -11.840 -9.800 1.00 90.44 176 GLU A CA 1
ATOM 1358 C C . GLU A 1 176 ? -7.431 -11.774 -8.616 1.00 90.44 176 GLU A C 1
ATOM 1360 O O . GLU A 1 176 ? -8.371 -10.983 -8.659 1.00 90.44 176 GLU A O 1
ATOM 1365 N N . ASP A 1 177 ? -7.188 -12.551 -7.556 1.00 94.19 177 ASP A N 1
ATOM 1366 C CA . ASP A 1 177 ? -8.024 -12.594 -6.351 1.00 94.19 177 ASP A CA 1
ATOM 1367 C C . ASP A 1 177 ? -7.973 -11.276 -5.550 1.00 94.19 177 ASP A C 1
ATOM 1369 O O . ASP A 1 177 ? -8.837 -11.030 -4.705 1.00 94.19 177 ASP A O 1
ATOM 1373 N N . TYR A 1 178 ? -6.976 -10.425 -5.821 1.00 93.56 178 TYR A N 1
ATOM 1374 C CA . TYR A 1 178 ? -6.754 -9.128 -5.171 1.00 93.56 178 TYR A CA 1
ATOM 1375 C C . TYR A 1 178 ? -7.252 -7.943 -6.006 1.00 93.56 178 TYR A C 1
ATOM 1377 O O . TYR A 1 178 ? -7.097 -6.788 -5.600 1.00 93.56 178 TYR A O 1
ATOM 1385 N N . LYS A 1 179 ? -7.838 -8.193 -7.185 1.00 93.06 179 LYS A N 1
ATOM 1386 C CA . LYS A 1 179 ? -8.402 -7.129 -8.020 1.00 93.06 179 LYS A CA 1
ATOM 1387 C C . LYS A 1 179 ? -9.648 -6.555 -7.352 1.00 93.06 179 LYS A C 1
ATOM 1389 O O . LYS A 1 179 ? -10.614 -7.258 -7.072 1.00 93.06 179 LYS A O 1
ATOM 1394 N N . MET A 1 180 ? -9.627 -5.245 -7.142 1.00 94.56 180 MET A N 1
ATOM 1395 C CA . MET A 1 180 ? -10.730 -4.496 -6.550 1.00 94.56 180 MET A CA 1
ATOM 1396 C C . MET A 1 180 ? -11.696 -3.997 -7.626 1.00 94.56 180 MET A C 1
ATOM 1398 O O . MET A 1 180 ? -11.273 -3.526 -8.681 1.00 94.56 180 MET A O 1
ATOM 1402 N N . ALA A 1 181 ? -12.999 -4.025 -7.334 1.00 96.56 181 ALA A N 1
ATOM 1403 C CA . ALA A 1 181 ? -14.038 -3.568 -8.264 1.00 96.56 181 ALA A CA 1
ATOM 1404 C C . ALA A 1 181 ? -13.998 -2.052 -8.543 1.00 96.56 181 ALA A C 1
ATOM 1406 O O . ALA A 1 181 ? -14.466 -1.586 -9.580 1.00 96.56 181 ALA A O 1
ATOM 1407 N N . SER A 1 182 ? -13.475 -1.260 -7.604 1.00 96.62 182 SER A N 1
ATOM 1408 C CA . SER A 1 182 ? -13.296 0.184 -7.756 1.00 96.62 182 SER A CA 1
ATOM 1409 C C . SER A 1 182 ? -12.215 0.701 -6.807 1.00 96.62 182 SER A C 1
ATOM 1411 O O . SER A 1 182 ? -11.822 0.008 -5.871 1.00 96.62 182 SER A O 1
ATOM 1413 N N . LYS A 1 183 ? -11.778 1.951 -6.997 1.00 95.75 183 LYS A N 1
ATOM 1414 C CA . LYS A 1 183 ? -10.695 2.577 -6.217 1.00 95.75 183 LYS A CA 1
ATOM 1415 C C . LYS A 1 183 ? -10.903 2.621 -4.697 1.00 95.75 183 LYS A C 1
ATOM 1417 O O . LYS A 1 183 ? -9.938 2.761 -3.961 1.00 95.75 183 LYS A O 1
ATOM 1422 N N . TYR A 1 184 ? -12.146 2.540 -4.228 1.00 97.19 184 TYR A N 1
ATOM 1423 C CA . TYR A 1 184 ? -12.474 2.515 -2.798 1.00 97.19 184 TYR A CA 1
ATOM 1424 C C . TYR A 1 184 ? -13.231 1.248 -2.393 1.00 97.19 184 TYR A C 1
ATOM 1426 O O . TYR A 1 184 ? -13.773 1.192 -1.289 1.00 97.19 184 TYR A O 1
ATOM 1434 N N . ALA A 1 185 ? -13.304 0.250 -3.279 1.00 97.25 185 ALA A N 1
ATOM 1435 C CA . ALA A 1 185 ? -13.800 -1.056 -2.890 1.00 97.25 185 ALA A CA 1
ATOM 1436 C C . ALA A 1 185 ? -12.848 -1.644 -1.849 1.00 97.25 185 ALA A C 1
ATOM 1438 O O . ALA A 1 185 ? -11.630 -1.525 -1.957 1.00 97.25 185 ALA A O 1
ATOM 1439 N N . THR A 1 186 ? -13.429 -2.259 -0.831 1.00 96.19 186 THR A N 1
ATOM 1440 C CA . THR A 1 186 ? -12.697 -2.997 0.196 1.00 96.19 186 THR A CA 1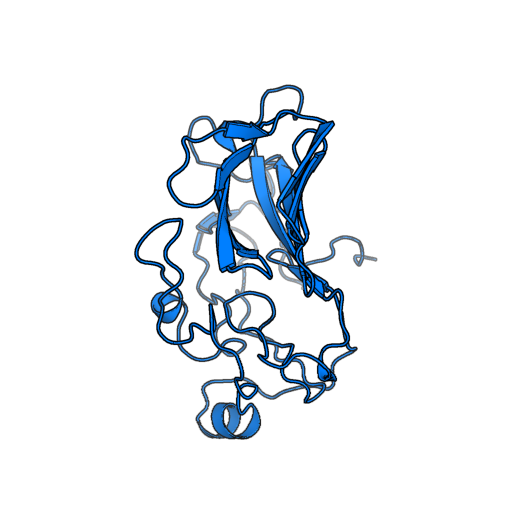
ATOM 1441 C C . THR A 1 186 ? -13.020 -4.481 0.150 1.00 96.19 186 THR A C 1
ATOM 1443 O O . THR A 1 186 ? -12.407 -5.244 0.882 1.00 96.19 186 THR A O 1
ATOM 1446 N N . ASP A 1 187 ? -13.994 -4.885 -0.663 1.00 95.12 187 ASP A N 1
ATOM 1447 C CA . ASP A 1 187 ? -14.442 -6.265 -0.788 1.00 95.12 187 ASP A CA 1
ATOM 1448 C C . ASP A 1 187 ? -13.673 -6.978 -1.907 1.00 95.12 187 ASP A C 1
ATOM 1450 O O . ASP A 1 187 ? -13.613 -6.497 -3.040 1.00 95.12 187 ASP A O 1
ATOM 1454 N N . PHE A 1 188 ? -13.057 -8.098 -1.546 1.00 94.75 188 PHE A N 1
ATOM 1455 C CA . PHE A 1 188 ? -12.324 -9.027 -2.404 1.00 94.75 188 PHE A CA 1
ATOM 1456 C C . PHE A 1 188 ? -12.207 -10.365 -1.660 1.00 94.75 188 PHE A C 1
ATOM 1458 O O . PHE A 1 188 ? -12.493 -10.442 -0.464 1.00 94.75 188 PHE A O 1
ATOM 1465 N N . LYS A 1 189 ? -11.753 -11.420 -2.342 1.00 95.38 189 LYS A N 1
ATOM 1466 C CA . LYS A 1 189 ? -11.775 -12.808 -1.840 1.00 95.38 189 LYS A CA 1
ATOM 1467 C C . LYS A 1 189 ? -11.202 -12.995 -0.430 1.00 95.38 189 LYS A C 1
ATOM 1469 O O . LYS A 1 189 ? -11.736 -13.791 0.336 1.00 95.38 189 LYS A O 1
ATOM 1474 N N . PHE A 1 190 ? -10.135 -12.272 -0.095 1.00 94.50 190 PHE A N 1
ATOM 1475 C CA . PHE A 1 190 ? -9.454 -12.368 1.200 1.00 94.50 190 PHE A CA 1
ATOM 1476 C C . PHE A 1 190 ? -9.624 -11.119 2.072 1.00 94.50 190 PHE A C 1
ATOM 1478 O O . PHE A 1 190 ? -8.830 -10.883 2.985 1.00 94.50 190 PHE A O 1
ATOM 1485 N N . SER A 1 191 ? -10.635 -10.292 1.790 1.00 94.62 191 SER A N 1
ATOM 1486 C CA . SER A 1 191 ? -10.835 -9.051 2.527 1.00 94.62 191 SER A CA 1
ATOM 1487 C C . SER A 1 191 ? -11.025 -9.295 4.017 1.00 94.62 191 SER A C 1
ATOM 1489 O O . SER A 1 191 ? -11.794 -10.151 4.453 1.00 94.62 191 SER A O 1
ATOM 1491 N N . ARG A 1 192 ? -10.328 -8.478 4.805 1.00 94.81 192 ARG A N 1
ATOM 1492 C CA . ARG A 1 192 ? -10.479 -8.403 6.261 1.00 94.81 192 ARG A CA 1
ATOM 1493 C C . ARG A 1 192 ? -10.995 -7.045 6.722 1.00 94.81 192 ARG A C 1
ATOM 1495 O O . ARG A 1 192 ? -11.047 -6.766 7.919 1.00 94.81 192 ARG A O 1
ATOM 1502 N N . PHE A 1 193 ? -11.368 -6.181 5.780 1.00 94.44 193 PHE A N 1
ATOM 1503 C CA . PHE A 1 193 ? -11.780 -4.823 6.090 1.00 94.44 193 PHE A CA 1
ATOM 1504 C C . PHE A 1 193 ? -13.094 -4.819 6.883 1.00 94.44 193 PHE A C 1
ATOM 1506 O O . PHE A 1 193 ? -14.117 -5.315 6.419 1.00 94.44 193 PHE A O 1
ATOM 1513 N N . GLY A 1 194 ? -13.077 -4.222 8.076 1.00 92.12 194 GLY A N 1
ATOM 1514 C CA . GLY A 1 194 ? -14.252 -4.130 8.948 1.00 92.12 194 GLY A CA 1
ATOM 1515 C C . GLY A 1 194 ? -14.533 -5.373 9.797 1.00 92.12 194 GLY A C 1
ATOM 1516 O O . GLY A 1 194 ? -15.512 -5.367 10.541 1.00 92.12 194 GLY A O 1
ATOM 1517 N N . LEU A 1 195 ? -13.689 -6.409 9.733 1.00 95.19 195 LEU A N 1
ATOM 1518 C CA . LEU A 1 195 ? -13.755 -7.518 10.682 1.00 95.19 195 LEU A CA 1
ATOM 1519 C C . LEU A 1 195 ? -13.274 -7.065 12.065 1.00 95.19 195 LEU A C 1
ATOM 1521 O O . LEU A 1 195 ? -12.404 -6.207 12.186 1.00 95.19 195 LEU A O 1
ATOM 1525 N N . THR A 1 196 ? -13.823 -7.668 13.116 1.00 93.12 196 THR A N 1
ATOM 1526 C CA . THR A 1 196 ? -13.365 -7.457 14.500 1.00 93.12 196 THR A CA 1
ATOM 1527 C C . THR A 1 196 ? -12.315 -8.479 14.922 1.00 93.12 196 THR A C 1
ATOM 1529 O O . THR A 1 196 ? -11.501 -8.202 15.797 1.00 93.12 196 THR A O 1
ATOM 1532 N N . THR A 1 197 ? -12.328 -9.662 14.303 1.00 94.00 197 THR A N 1
ATOM 1533 C CA . THR A 1 197 ? -11.363 -10.742 14.530 1.00 94.00 197 THR A CA 1
ATOM 1534 C C . THR A 1 197 ? -11.133 -11.519 13.236 1.00 94.00 197 THR A C 1
ATOM 1536 O O . THR A 1 197 ? -12.071 -11.746 12.472 1.00 94.00 197 THR A O 1
ATOM 1539 N N . ALA A 1 198 ? -9.886 -11.917 12.980 1.00 93.06 198 ALA A N 1
ATOM 1540 C CA . ALA A 1 198 ? -9.536 -12.839 11.901 1.00 93.06 198 ALA A CA 1
ATOM 1541 C C . ALA A 1 198 ? -8.217 -13.546 12.221 1.00 93.06 198 ALA A C 1
ATOM 1543 O O . ALA A 1 198 ? -7.244 -12.907 12.633 1.00 93.06 198 ALA A O 1
ATOM 1544 N N . ALA A 1 199 ? -8.175 -14.861 12.008 1.00 90.00 199 ALA A N 1
ATOM 1545 C CA . ALA A 1 199 ? -6.945 -15.624 12.161 1.00 90.00 199 ALA A CA 1
ATOM 1546 C C . ALA A 1 199 ? -5.924 -15.254 11.062 1.00 90.00 199 ALA A C 1
ATOM 1548 O O . ALA A 1 199 ? -6.324 -14.950 9.934 1.00 90.00 199 ALA A O 1
ATOM 1549 N N . PRO A 1 200 ? -4.612 -15.302 11.352 1.00 92.31 200 PRO A N 1
ATOM 1550 C CA . PRO A 1 200 ? -3.568 -15.344 10.326 1.00 92.31 200 PRO A CA 1
ATOM 1551 C C . PRO A 1 200 ? -3.804 -16.436 9.278 1.00 92.31 200 PRO A C 1
ATOM 1553 O O . PRO A 1 200 ? -4.573 -17.369 9.527 1.00 92.31 200 PRO A O 1
ATOM 1556 N N . ARG A 1 201 ? -3.157 -16.339 8.109 1.00 92.75 201 ARG A N 1
ATOM 1557 C CA . ARG A 1 201 ? -3.257 -17.428 7.126 1.00 92.75 201 ARG A CA 1
ATOM 1558 C C . ARG A 1 201 ? -2.513 -18.660 7.641 1.00 92.75 201 ARG A C 1
ATOM 1560 O O . ARG A 1 201 ? -1.512 -18.558 8.349 1.00 92.75 201 ARG A O 1
ATOM 1567 N N . ASP A 1 202 ? -3.001 -19.841 7.284 1.00 92.88 202 ASP A N 1
ATOM 1568 C CA . ASP A 1 202 ? -2.366 -21.094 7.690 1.00 92.88 202 ASP A CA 1
ATOM 1569 C C . ASP A 1 202 ? -1.218 -21.431 6.733 1.00 92.88 202 ASP A C 1
ATOM 1571 O O . ASP A 1 202 ? -1.386 -22.157 5.751 1.00 92.88 202 ASP A O 1
ATOM 1575 N N . VAL A 1 203 ? -0.035 -20.883 7.021 1.00 93.31 203 VAL A N 1
ATOM 1576 C CA . VAL A 1 203 ? 1.168 -21.079 6.200 1.00 93.31 203 VAL A CA 1
ATOM 1577 C C . VAL A 1 203 ? 1.487 -22.565 6.010 1.00 93.31 203 VAL A C 1
ATOM 1579 O O . VAL A 1 203 ? 1.852 -22.973 4.912 1.00 93.31 203 VAL A O 1
ATOM 1582 N N . ALA A 1 204 ? 1.329 -23.402 7.041 1.00 93.31 204 ALA A N 1
ATOM 1583 C CA . ALA A 1 204 ? 1.655 -24.825 6.939 1.00 93.31 204 ALA A CA 1
ATOM 1584 C C . ALA A 1 204 ? 0.721 -25.546 5.959 1.00 93.31 204 ALA A C 1
ATOM 1586 O O . ALA A 1 204 ? 1.182 -26.321 5.119 1.00 93.31 204 ALA A O 1
ATOM 1587 N N . LYS A 1 205 ? -0.580 -25.255 6.033 1.00 95.31 205 LYS A N 1
ATOM 1588 C CA . LYS A 1 205 ? -1.574 -25.811 5.115 1.00 95.31 205 LYS A CA 1
ATOM 1589 C C . LYS A 1 205 ? -1.356 -25.339 3.679 1.00 95.31 205 LYS A C 1
ATOM 1591 O O . LYS A 1 205 ? -1.433 -26.152 2.763 1.00 95.31 205 LYS A O 1
ATOM 1596 N N . LEU A 1 206 ? -1.062 -24.056 3.482 1.00 95.38 206 LEU A N 1
ATOM 1597 C CA . LEU A 1 206 ? -0.847 -23.480 2.152 1.00 95.38 206 LEU A CA 1
ATOM 1598 C C . LEU A 1 206 ? 0.437 -24.007 1.490 1.00 95.38 206 LEU A C 1
ATOM 1600 O O . LEU A 1 206 ? 0.447 -24.277 0.291 1.00 95.38 206 LEU A O 1
ATOM 1604 N N . VAL A 1 207 ? 1.498 -24.242 2.269 1.00 95.75 207 VAL A N 1
ATOM 1605 C CA . VAL A 1 207 ? 2.714 -24.923 1.790 1.00 95.75 207 VAL A CA 1
ATOM 1606 C C . VAL A 1 207 ? 2.415 -26.377 1.427 1.00 95.75 207 VAL A C 1
ATOM 1608 O O . VAL A 1 207 ? 2.826 -26.843 0.368 1.00 95.75 207 VAL A O 1
ATOM 1611 N N . ALA A 1 208 ? 1.661 -27.098 2.265 1.00 96.31 208 ALA A N 1
ATOM 1612 C CA . ALA A 1 208 ? 1.273 -28.482 1.982 1.00 96.31 208 ALA A CA 1
ATOM 1613 C C . ALA A 1 208 ? 0.391 -28.608 0.724 1.00 96.31 208 ALA A C 1
ATOM 1615 O O . ALA A 1 208 ? 0.442 -29.629 0.041 1.00 96.31 208 ALA A O 1
ATOM 1616 N N . ALA A 1 209 ? -0.388 -27.571 0.407 1.00 95.94 209 ALA A N 1
ATOM 1617 C CA . ALA A 1 209 ? -1.184 -27.473 -0.814 1.00 95.94 209 ALA A CA 1
ATOM 1618 C C . ALA A 1 209 ? -0.374 -27.041 -2.054 1.00 95.94 209 ALA A C 1
ATOM 1620 O O . ALA A 1 209 ? -0.899 -27.087 -3.164 1.00 95.94 209 ALA A O 1
ATOM 1621 N N . GLY A 1 210 ? 0.890 -26.632 -1.887 1.00 93.81 210 GLY A N 1
ATOM 1622 C CA . GLY A 1 210 ? 1.734 -26.123 -2.970 1.00 93.81 210 GLY A CA 1
ATOM 1623 C C . GLY A 1 210 ? 1.394 -24.699 -3.425 1.00 93.81 210 GLY A C 1
ATOM 1624 O O . GLY A 1 210 ? 1.854 -24.282 -4.484 1.00 93.81 210 GLY A O 1
ATOM 1625 N N . GLU A 1 211 ? 0.599 -23.954 -2.651 1.00 93.75 211 GLU A N 1
ATOM 1626 C CA . GLU A 1 211 ? 0.277 -22.548 -2.938 1.00 93.75 211 GLU A CA 1
ATOM 1627 C C . GLU A 1 211 ? 1.416 -21.610 -2.533 1.00 93.75 211 GLU A C 1
ATOM 1629 O O . GLU A 1 211 ? 1.713 -20.646 -3.236 1.00 93.75 211 GLU A O 1
ATOM 1634 N N . LEU A 1 212 ? 2.069 -21.909 -1.405 1.00 94.75 212 LEU A N 1
ATOM 1635 C CA . LEU A 1 212 ? 3.196 -21.141 -0.887 1.00 94.75 212 LEU A CA 1
ATOM 1636 C C . LEU A 1 212 ? 4.504 -21.918 -1.003 1.00 94.75 212 LEU A C 1
ATOM 1638 O O . LEU A 1 212 ? 4.564 -23.128 -0.780 1.00 94.75 212 LEU A O 1
ATOM 1642 N N . ASN A 1 213 ? 5.573 -21.180 -1.276 1.00 94.69 213 ASN A N 1
ATOM 1643 C CA . ASN A 1 213 ? 6.936 -21.680 -1.232 1.00 94.69 213 ASN A CA 1
ATOM 1644 C C . ASN A 1 213 ? 7.357 -21.997 0.209 1.00 94.69 213 ASN A C 1
ATOM 1646 O O . ASN A 1 213 ? 6.763 -21.534 1.185 1.00 94.69 213 ASN A O 1
ATOM 1650 N N . THR A 1 214 ? 8.439 -22.763 0.344 1.00 93.75 214 THR A N 1
ATOM 1651 C CA . THR A 1 214 ? 8.991 -23.131 1.649 1.00 93.75 214 THR A CA 1
ATOM 1652 C C . THR A 1 214 ? 9.300 -21.886 2.494 1.00 93.75 214 THR A C 1
ATOM 1654 O O . THR A 1 214 ? 10.076 -21.027 2.058 1.00 93.75 214 THR A O 1
ATOM 1657 N N . PRO A 1 215 ? 8.744 -21.780 3.714 1.00 92.62 215 PRO A N 1
ATOM 1658 C CA . PRO A 1 215 ? 8.998 -20.651 4.588 1.00 92.62 215 PRO A CA 1
ATOM 1659 C C . PRO A 1 215 ? 10.417 -20.697 5.155 1.00 92.62 215 PRO A C 1
ATOM 1661 O O . PRO A 1 215 ? 10.981 -21.763 5.409 1.00 92.62 215 PRO A O 1
ATOM 1664 N N . LYS A 1 216 ? 10.967 -19.519 5.432 1.00 89.81 216 LYS A N 1
ATOM 1665 C CA . LYS A 1 216 ? 12.234 -19.319 6.144 1.00 89.81 216 LYS A CA 1
ATOM 1666 C C . LYS A 1 216 ? 11.997 -18.525 7.424 1.00 89.81 216 LYS A C 1
ATOM 1668 O O . LYS A 1 216 ? 11.009 -17.800 7.534 1.00 89.81 216 LYS A O 1
ATOM 1673 N N . ALA A 1 217 ? 12.923 -18.626 8.373 1.00 85.12 217 ALA A N 1
ATOM 1674 C CA . ALA A 1 217 ? 12.917 -17.752 9.541 1.00 85.12 217 ALA A CA 1
ATOM 1675 C C . ALA A 1 217 ? 13.008 -16.285 9.089 1.00 85.12 217 ALA A C 1
ATOM 1677 O O . ALA A 1 217 ? 13.883 -15.933 8.291 1.00 85.12 217 ALA A O 1
ATOM 1678 N N . ALA A 1 218 ? 12.095 -15.447 9.574 1.00 76.19 218 ALA A N 1
ATOM 1679 C CA . ALA A 1 218 ? 12.092 -14.020 9.291 1.00 76.19 218 ALA A CA 1
ATOM 1680 C C . ALA A 1 218 ? 12.734 -13.232 10.430 1.00 76.19 218 ALA A C 1
ATOM 1682 O O . ALA A 1 218 ? 12.584 -13.563 11.606 1.00 76.19 218 ALA A O 1
ATOM 1683 N N . VAL A 1 219 ? 13.381 -12.122 10.077 1.00 69.50 219 VAL A N 1
ATOM 1684 C CA . VAL A 1 219 ? 13.506 -11.009 11.018 1.00 69.50 219 VAL A CA 1
ATOM 1685 C C . VAL A 1 219 ? 12.152 -10.314 11.030 1.00 69.50 219 VAL A C 1
ATOM 1687 O O . VAL A 1 219 ? 11.658 -9.932 9.970 1.00 69.50 219 VAL A O 1
ATOM 1690 N N . VAL A 1 220 ? 11.547 -10.178 12.210 1.00 67.94 220 VAL A N 1
ATOM 1691 C CA . VAL A 1 220 ? 10.288 -9.442 12.367 1.00 67.94 220 VAL A CA 1
ATOM 1692 C C . VAL A 1 220 ? 10.528 -8.001 11.917 1.00 67.94 220 VAL A C 1
ATOM 1694 O O . VAL A 1 220 ? 11.292 -7.276 12.554 1.00 67.94 220 VAL A O 1
ATOM 1697 N N . SER A 1 221 ? 9.905 -7.614 10.805 1.00 80.75 221 SER A N 1
ATOM 1698 C CA . SER A 1 221 ? 9.888 -6.238 10.315 1.00 80.75 221 SER A CA 1
ATOM 1699 C C . SER A 1 221 ? 8.511 -5.653 10.573 1.00 80.75 221 SER A C 1
ATOM 1701 O O . SER A 1 221 ? 7.495 -6.237 10.192 1.00 80.75 221 SER A O 1
ATOM 1703 N N . ASP A 1 222 ? 8.474 -4.484 11.200 1.00 86.44 222 ASP A N 1
ATOM 1704 C CA . ASP A 1 222 ? 7.259 -3.685 11.306 1.00 86.44 222 ASP A CA 1
ATOM 1705 C C . ASP A 1 222 ? 6.975 -2.909 10.014 1.00 86.44 222 ASP A C 1
ATOM 1707 O O . ASP A 1 222 ? 5.922 -2.297 9.924 1.00 86.44 222 ASP A O 1
ATOM 1711 N N . LEU A 1 223 ? 7.863 -2.950 9.014 1.00 90.62 223 LEU A N 1
ATOM 1712 C CA . LEU A 1 223 ? 7.763 -2.216 7.753 1.00 90.62 223 LEU A CA 1
ATOM 1713 C C . LEU A 1 223 ? 7.798 -3.163 6.545 1.00 90.62 223 LEU A C 1
ATOM 1715 O O . LEU A 1 223 ? 8.667 -4.031 6.452 1.00 90.62 223 LEU A O 1
ATOM 1719 N N . VAL A 1 224 ? 6.892 -2.940 5.598 1.00 89.06 224 VAL A N 1
ATOM 1720 C CA . VAL A 1 224 ? 6.802 -3.619 4.292 1.00 89.06 224 VAL A CA 1
ATOM 1721 C C . VAL A 1 224 ? 6.451 -2.590 3.215 1.00 89.06 224 VAL A C 1
ATOM 1723 O O . VAL A 1 224 ? 5.956 -1.505 3.528 1.00 89.06 224 VAL A O 1
ATOM 1726 N N . GLY A 1 225 ? 6.651 -2.906 1.938 1.00 87.00 225 GLY A N 1
ATOM 1727 C CA . GLY A 1 225 ? 6.244 -1.999 0.866 1.00 87.00 225 GLY A CA 1
ATOM 1728 C C . GLY A 1 225 ? 6.157 -2.644 -0.508 1.00 87.00 225 GLY A C 1
ATOM 1729 O O . GLY A 1 225 ? 6.484 -3.810 -0.684 1.00 87.00 225 GLY A O 1
ATOM 1730 N N . SER A 1 226 ? 5.718 -1.860 -1.492 1.00 81.56 226 SER A N 1
ATOM 1731 C CA . SER A 1 226 ? 5.640 -2.249 -2.907 1.00 81.56 226 SER A CA 1
ATOM 1732 C C . SER A 1 226 ? 7.007 -2.402 -3.571 1.00 81.56 226 SER A C 1
ATOM 1734 O O . SER A 1 226 ? 7.095 -2.864 -4.7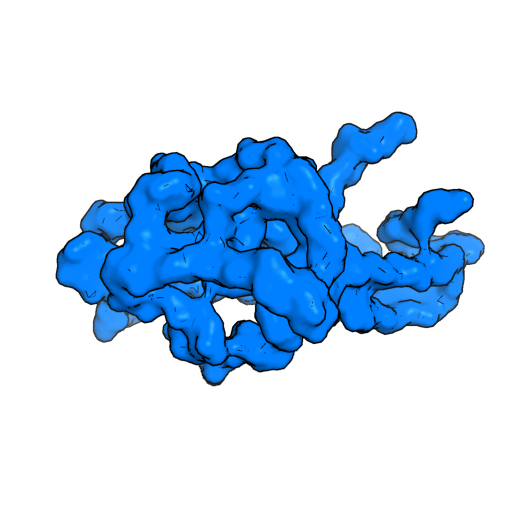05 1.00 81.56 226 SER A O 1
ATOM 1736 N N . THR A 1 227 ? 8.064 -1.979 -2.882 1.00 67.12 227 THR A N 1
ATOM 1737 C CA . THR A 1 227 ? 9.412 -1.875 -3.429 1.00 67.12 227 THR A CA 1
ATOM 1738 C C . THR A 1 227 ? 10.362 -2.552 -2.452 1.00 67.12 227 THR A C 1
ATOM 1740 O O . THR A 1 227 ? 10.915 -1.929 -1.549 1.00 67.12 227 THR A O 1
ATOM 1743 N N . GLU A 1 228 ? 10.533 -3.862 -2.610 1.00 46.72 228 GLU A N 1
ATOM 1744 C CA . GLU A 1 228 ? 11.547 -4.633 -1.892 1.00 46.72 228 GLU A CA 1
ATOM 1745 C C . GLU A 1 228 ? 12.733 -4.917 -2.812 1.00 46.72 228 GLU A C 1
ATOM 1747 O O . GLU A 1 228 ? 12.986 -6.043 -3.219 1.00 46.72 228 GLU A O 1
ATOM 1752 N N . TYR A 1 229 ? 13.493 -3.870 -3.132 1.00 38.28 229 TYR A N 1
ATOM 1753 C CA . TYR A 1 229 ? 14.917 -4.027 -3.409 1.00 38.28 229 TYR A CA 1
ATOM 1754 C C . TYR A 1 229 ? 15.645 -2.801 -2.876 1.00 38.28 229 TYR A C 1
ATOM 1756 O O . TYR A 1 229 ? 15.548 -1.693 -3.399 1.00 38.28 229 TYR A O 1
ATOM 1764 N N . ASN A 1 230 ? 16.347 -2.994 -1.763 1.00 34.19 230 ASN A N 1
ATOM 1765 C CA . ASN A 1 230 ? 17.198 -1.963 -1.209 1.00 34.19 230 ASN A CA 1
ATOM 1766 C C . ASN A 1 230 ? 18.485 -1.909 -2.046 1.00 34.19 230 ASN A C 1
ATOM 1768 O O . ASN A 1 230 ? 19.429 -2.652 -1.780 1.00 34.19 230 ASN A O 1
ATOM 1772 N N . PHE A 1 231 ? 18.521 -1.035 -3.055 1.00 36.91 231 PHE A N 1
ATOM 1773 C CA . PHE A 1 231 ? 19.707 -0.792 -3.889 1.00 36.91 231 PHE A CA 1
ATOM 1774 C C . PHE A 1 231 ? 20.933 -0.312 -3.083 1.00 36.91 231 PHE A C 1
ATOM 1776 O O . PHE A 1 231 ? 22.035 -0.276 -3.614 1.00 36.91 231 PHE A O 1
ATOM 1783 N N . SER A 1 232 ? 20.785 0.003 -1.786 1.00 29.39 232 SER A N 1
ATOM 1784 C CA . SER A 1 232 ? 21.913 0.348 -0.903 1.00 29.39 232 SER A CA 1
ATOM 1785 C C . SER A 1 232 ? 22.739 -0.850 -0.406 1.00 29.39 232 SER A C 1
ATOM 1787 O O . SER A 1 232 ? 23.690 -0.665 0.350 1.00 29.39 232 SER A O 1
ATOM 1789 N N . LYS A 1 233 ? 22.416 -2.079 -0.831 1.00 27.94 233 LYS A N 1
ATOM 1790 C CA . LYS A 1 233 ? 23.279 -3.259 -0.655 1.00 27.94 233 LYS A CA 1
ATOM 1791 C C . LYS A 1 233 ? 23.785 -3.783 -2.000 1.00 27.94 233 LYS A C 1
ATOM 1793 O O . LYS A 1 233 ? 23.528 -4.929 -2.360 1.00 27.94 233 LYS A O 1
ATOM 1798 N N . LEU A 1 234 ? 24.527 -2.953 -2.720 1.00 25.95 234 LEU A N 1
ATOM 1799 C CA . LEU A 1 234 ? 25.537 -3.432 -3.660 1.00 25.95 234 LEU A CA 1
ATOM 1800 C C . LEU A 1 234 ? 26.914 -3.130 -3.038 1.00 25.95 234 LEU A C 1
ATOM 1802 O O . LEU A 1 234 ? 27.082 -2.022 -2.523 1.00 25.95 234 LEU A O 1
ATOM 1806 N N . PRO A 1 235 ? 27.848 -4.099 -2.975 1.00 31.58 235 PRO A N 1
ATOM 1807 C CA . PRO A 1 235 ? 29.254 -3.790 -2.731 1.00 31.58 235 PRO A CA 1
ATOM 1808 C C . PRO A 1 235 ? 29.841 -2.932 -3.858 1.00 31.58 235 PRO A C 1
ATOM 1810 O O . PRO A 1 235 ? 29.356 -3.054 -5.007 1.00 31.58 235 PRO A O 1
#

Organism: NCBI:txid156173

Radius of gyration: 19.24 Å; Cα contacts (8 Å, |Δi|>4): 445; chains: 1; bounding box: 50×50×47 Å

Nearest PDB structures (foldseek):
  3fcs-assembly2_C  TM=3.477E-01  e=3.323E-01  Homo sapiens
  4cak-assembly1_A  TM=3.525E-01  e=6.392E-01  Homo sapiens
  2w38-assembly1_A  TM=3.460E-01  e=1.103E+00  Pseudomonas aeruginosa PAO1
  1tye-assembly3_E  TM=2.307E-01  e=1.044E+00  Homo sapiens
  5xnm-assembly1_o  TM=3.187E-01  e=7.848E+00  Pisum sativum

Solvent-accessible surface area (backbone atoms only — not comparable to full-atom values): 13894 Å² total; per-residue (Å²): 130,80,68,72,80,68,79,41,65,83,88,44,87,50,25,52,50,74,53,74,86,77,41,49,64,50,57,50,75,47,72,31,90,90,66,48,42,40,36,40,39,40,50,30,70,56,46,42,96,86,58,38,25,56,34,43,31,28,52,65,91,49,72,80,42,77,40,44,54,72,35,73,45,76,53,89,61,30,35,43,34,22,59,36,47,28,43,36,40,36,45,78,54,36,39,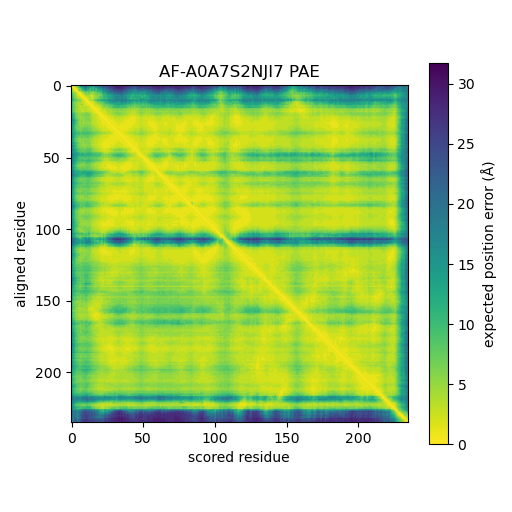38,38,38,38,66,42,70,58,83,79,73,77,88,57,94,87,53,62,35,3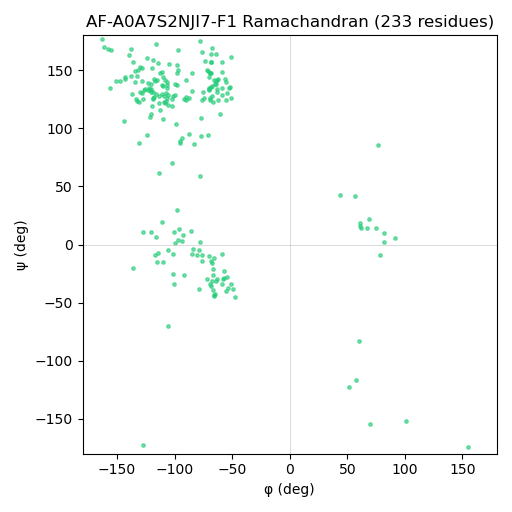4,46,43,45,34,42,29,53,66,52,62,71,82,74,47,55,46,40,61,62,60,97,63,55,50,61,54,41,77,74,59,44,35,48,64,40,53,72,71,86,65,65,68,45,51,80,48,69,71,76,35,79,47,41,27,45,42,86,81,53,71,74,51,70,57,56,90,44,79,78,52,64,68,42,87,65,54,60,76,89,57,79,63,44,79,45,74,63,61,69,60,36,34,75,69,66,49,29,40,81,69,40,86,43,80,93,64,56,62,44,48,79,70,89,70,72,78,87,76,63,136